Protein AF-A0A7H4MGX0-F1 (afdb_monomer)

InterPro domains:
  IPR008269 Peptidase S16, Lon proteolytic domain [PS51786] (142-228)
  IPR014721 Small ribosomal subunit protein uS5 domain 2-type fold, subgroup [G3DSA:3.30.230.10] (122-228)

Mean predicted aligned error: 6.29 Å

Structure (mmCIF, N/CA/C/O backbone):
data_AF-A0A7H4MGX0-F1
#
_entry.id   AF-A0A7H4MGX0-F1
#
loop_
_atom_site.group_PDB
_atom_site.id
_atom_site.type_symbol
_atom_site.label_atom_id
_atom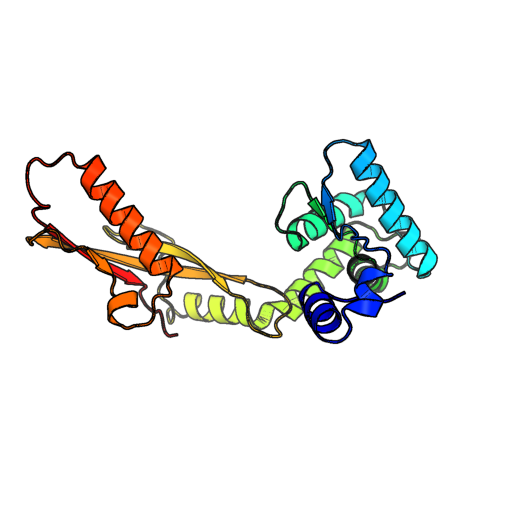_site.label_alt_id
_atom_site.label_comp_id
_atom_site.label_asym_id
_atom_site.label_entity_id
_atom_site.label_seq_id
_atom_site.pdbx_PDB_ins_code
_atom_site.Cartn_x
_atom_site.Cartn_y
_atom_site.Cartn_z
_atom_site.occupancy
_atom_site.B_iso_or_equiv
_atom_site.auth_seq_id
_atom_site.auth_comp_id
_atom_site.auth_asym_id
_atom_site.auth_atom_id
_atom_site.pdbx_PDB_model_num
ATOM 1 N N . MET A 1 1 ? 31.890 13.067 -2.144 1.00 81.19 1 MET A N 1
ATOM 2 C CA . MET A 1 1 ? 30.416 13.087 -2.161 1.00 81.19 1 MET A CA 1
ATOM 3 C C . MET A 1 1 ? 29.966 12.052 -1.153 1.00 81.19 1 MET A C 1
ATOM 5 O O . MET A 1 1 ? 30.344 10.898 -1.308 1.00 81.19 1 MET A O 1
ATOM 9 N N . LEU A 1 2 ? 29.299 12.489 -0.088 1.00 87.94 2 LEU A N 1
ATOM 10 C CA . LEU A 1 2 ? 28.658 11.611 0.889 1.00 87.94 2 LEU A CA 1
ATOM 11 C C . LEU A 1 2 ? 27.177 11.544 0.509 1.00 87.94 2 LEU A C 1
ATOM 13 O O . LEU A 1 2 ? 26.593 12.579 0.200 1.00 87.94 2 LEU A O 1
ATOM 17 N N . VAL A 1 3 ? 26.609 10.344 0.476 1.00 90.31 3 VAL A N 1
ATOM 18 C CA . VAL A 1 3 ? 25.184 10.114 0.216 1.00 90.31 3 VAL A CA 1
ATOM 19 C C . VAL A 1 3 ? 24.698 9.168 1.295 1.00 90.31 3 VAL A C 1
ATOM 21 O O . VAL A 1 3 ? 25.365 8.173 1.577 1.00 90.31 3 VAL A O 1
ATOM 24 N N . GLY A 1 4 ? 23.565 9.485 1.896 1.00 90.31 4 GLY A N 1
ATOM 25 C CA . GLY A 1 4 ? 22.963 8.676 2.939 1.00 90.31 4 GLY A CA 1
ATOM 26 C C . GLY A 1 4 ? 21.557 9.163 3.231 1.00 90.31 4 GLY A C 1
ATOM 27 O O . GLY A 1 4 ? 21.159 10.242 2.788 1.00 90.31 4 GLY A O 1
ATOM 28 N N . GLU A 1 5 ? 20.818 8.350 3.969 1.00 90.94 5 GLU A N 1
ATOM 29 C CA . GLU A 1 5 ? 19.527 8.752 4.506 1.00 90.94 5 GLU A CA 1
ATOM 30 C C . GLU A 1 5 ? 19.704 9.856 5.548 1.00 90.94 5 GLU A C 1
ATOM 32 O O . GLU A 1 5 ? 20.779 10.040 6.129 1.00 90.94 5 GLU A O 1
ATOM 37 N N . ARG A 1 6 ? 18.621 10.592 5.797 1.00 90.06 6 ARG A N 1
ATOM 38 C CA . ARG A 1 6 ? 18.621 11.738 6.706 1.00 90.06 6 ARG A CA 1
ATOM 39 C C . ARG A 1 6 ? 19.138 11.385 8.102 1.00 90.06 6 ARG A C 1
ATOM 41 O O . ARG A 1 6 ? 19.867 12.185 8.677 1.00 90.06 6 ARG A O 1
ATOM 48 N N . GLU A 1 7 ? 18.794 10.211 8.628 1.00 92.50 7 GLU A N 1
ATOM 49 C CA . GLU A 1 7 ? 19.274 9.753 9.939 1.00 92.50 7 GLU A CA 1
ATOM 50 C C . GLU A 1 7 ? 20.787 9.516 9.932 1.00 92.50 7 GLU A C 1
ATOM 52 O O . GLU A 1 7 ? 21.499 10.063 10.768 1.00 92.50 7 GLU A O 1
ATOM 57 N N . SER A 1 8 ? 21.315 8.822 8.920 1.00 93.38 8 SER A N 1
ATOM 58 C CA . SER A 1 8 ? 22.763 8.601 8.792 1.00 93.38 8 SER A CA 1
ATOM 59 C C . SER A 1 8 ? 23.549 9.903 8.606 1.00 93.38 8 SER A C 1
ATOM 61 O O . SER A 1 8 ? 24.681 10.024 9.075 1.00 93.38 8 SER A O 1
ATOM 63 N N . LEU A 1 9 ? 22.972 10.886 7.907 1.00 92.19 9 LEU A N 1
ATOM 64 C CA . LEU A 1 9 ? 23.580 12.208 7.757 1.00 92.19 9 LEU A CA 1
ATOM 65 C C . LEU A 1 9 ? 23.515 13.026 9.053 1.00 92.19 9 LEU A C 1
ATOM 67 O O . LEU A 1 9 ? 24.448 13.782 9.322 1.00 92.19 9 LEU A O 1
ATOM 71 N N . ALA A 1 10 ? 22.463 12.859 9.859 1.00 92.75 10 ALA A N 1
ATOM 72 C CA . ALA A 1 10 ? 22.368 13.470 11.181 1.00 92.75 10 ALA A CA 1
ATOM 73 C C . ALA A 1 10 ? 23.438 12.902 12.127 1.00 92.75 10 ALA A C 1
ATOM 75 O O . ALA A 1 10 ? 24.180 13.679 12.727 1.00 92.75 10 ALA A O 1
ATOM 76 N N . ASP A 1 11 ? 23.604 11.576 12.162 1.00 94.81 11 ASP A N 1
ATOM 77 C CA . ASP A 1 11 ? 24.672 10.922 12.930 1.00 94.81 11 ASP A CA 1
ATOM 78 C C . ASP A 1 11 ? 26.055 11.439 12.500 1.00 94.81 11 ASP A C 1
ATOM 80 O O . ASP A 1 11 ? 26.891 11.803 13.329 1.00 94.81 11 ASP A O 1
ATOM 84 N N . PHE A 1 12 ? 26.293 11.544 11.187 1.00 92.69 12 PHE A N 1
ATOM 85 C CA . PHE A 1 12 ? 27.543 12.092 10.658 1.00 92.69 12 PHE A CA 1
ATOM 86 C C . PHE A 1 12 ? 27.766 13.553 11.073 1.00 92.69 12 PHE A C 1
ATOM 88 O O . PHE A 1 12 ? 28.891 13.936 11.396 1.00 92.69 12 PHE A O 1
ATOM 95 N N . GLN A 1 13 ? 26.710 14.368 11.098 1.00 93.75 13 GLN A N 1
ATOM 96 C CA . GLN A 1 13 ? 26.785 15.759 11.536 1.00 93.75 13 GLN A CA 1
ATOM 97 C C . GLN A 1 13 ? 27.149 15.894 13.015 1.00 93.75 13 GLN A C 1
ATOM 99 O O . GLN A 1 13 ? 27.911 16.799 13.367 1.00 93.75 13 GLN A O 1
ATOM 104 N N . GLU A 1 14 ? 26.641 15.007 13.868 1.00 95.62 14 GLU A N 1
ATOM 105 C CA . GLU A 1 14 ? 27.015 14.967 15.283 1.00 95.62 14 GLU A CA 1
ATOM 106 C C . GLU A 1 14 ? 28.467 14.520 15.480 1.00 95.62 14 GLU A C 1
ATOM 108 O O . GLU A 1 14 ? 29.179 15.082 16.317 1.00 95.62 14 GLU A O 1
ATOM 113 N N . MET A 1 15 ? 28.921 13.540 14.694 1.00 95.94 15 MET A N 1
ATOM 114 C CA . MET A 1 15 ? 30.284 13.010 14.783 1.00 95.94 15 MET A CA 1
ATOM 115 C C . MET A 1 15 ? 31.339 13.985 14.242 1.00 95.94 15 MET A C 1
ATOM 117 O O . MET A 1 15 ? 32.405 14.119 14.839 1.00 95.94 15 MET A O 1
ATOM 121 N N . GLU A 1 16 ? 31.057 14.665 13.129 1.00 95.50 16 GLU A N 1
ATOM 122 C CA . GLU A 1 16 ? 32.027 15.476 12.379 1.00 95.50 16 GLU A CA 1
ATOM 123 C C . GLU A 1 16 ? 31.466 16.873 12.017 1.00 95.50 16 GLU A C 1
ATOM 125 O O . GLU A 1 16 ? 31.289 17.215 10.835 1.00 95.50 16 GLU A O 1
ATOM 130 N N . PRO A 1 17 ? 31.197 17.738 13.016 1.00 94.31 17 PRO A N 1
ATOM 131 C CA . PRO A 1 17 ? 30.522 19.020 12.799 1.00 94.31 17 PRO A CA 1
ATOM 132 C C . PRO A 1 17 ? 31.343 20.004 11.951 1.00 94.31 17 PRO A C 1
ATOM 134 O O . PRO A 1 17 ? 30.781 20.767 11.163 1.00 94.31 17 PRO A O 1
ATOM 137 N N . GLU A 1 18 ? 32.676 19.982 12.064 1.00 95.69 18 GLU A N 1
ATOM 138 C CA . GLU A 1 18 ? 33.568 20.868 11.300 1.00 95.69 18 GLU A CA 1
ATOM 139 C C . GLU A 1 18 ? 33.610 20.5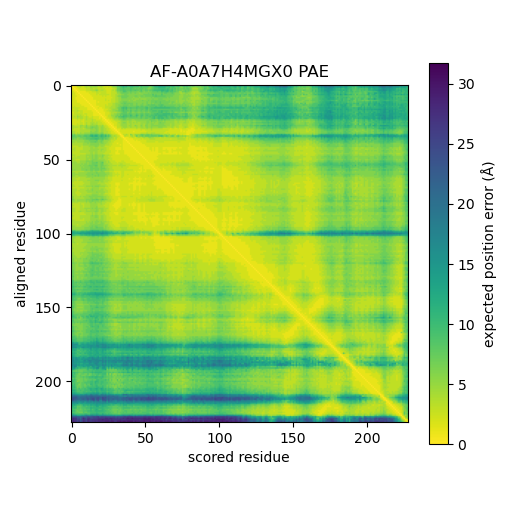22 9.805 1.00 95.69 18 GLU A C 1
ATOM 141 O O . GLU A 1 18 ? 33.737 21.422 8.968 1.00 95.69 18 GLU A O 1
ATOM 146 N N . LEU A 1 19 ? 33.483 19.233 9.462 1.00 91.62 19 LEU A N 1
ATOM 147 C CA . LEU A 1 19 ? 33.394 18.772 8.076 1.00 91.62 19 LEU A CA 1
ATOM 148 C C . LEU A 1 19 ? 32.024 19.100 7.483 1.00 91.62 19 LEU A C 1
ATOM 150 O O . LEU A 1 19 ? 31.951 19.587 6.354 1.00 91.62 19 LEU A O 1
ATOM 154 N N . CYS A 1 20 ? 30.950 18.908 8.252 1.00 91.31 20 CYS A N 1
ATOM 155 C CA . CYS A 1 20 ? 29.601 19.270 7.818 1.00 91.31 20 CYS A CA 1
ATOM 156 C C . CYS A 1 20 ? 29.456 20.770 7.554 1.00 91.31 20 CYS A C 1
ATOM 158 O O . CYS A 1 20 ? 28.855 21.154 6.554 1.00 91.31 20 CYS A O 1
ATOM 160 N N . ALA A 1 21 ? 30.071 21.622 8.379 1.00 91.69 21 ALA A N 1
ATOM 161 C CA . ALA A 1 21 ? 30.064 23.072 8.175 1.00 91.69 21 ALA A CA 1
ATOM 162 C C . ALA A 1 21 ? 30.739 23.516 6.860 1.00 91.69 21 ALA A C 1
ATOM 164 O O . ALA A 1 21 ? 30.488 24.622 6.381 1.00 91.69 21 ALA A O 1
ATOM 165 N N . GLN A 1 22 ? 31.597 22.670 6.280 1.00 93.06 22 GLN A N 1
ATOM 166 C CA . GLN A 1 22 ? 32.278 22.918 5.005 1.00 93.06 22 GLN A CA 1
ATOM 167 C C . GLN A 1 22 ? 31.608 22.206 3.820 1.00 93.06 22 GLN A C 1
ATOM 169 O O . GLN A 1 22 ? 32.001 22.425 2.671 1.00 93.06 22 GLN A O 1
ATOM 174 N N . ALA A 1 23 ? 30.622 21.344 4.075 1.00 91.50 23 ALA A N 1
ATOM 175 C CA . ALA A 1 23 ? 29.931 20.593 3.041 1.00 91.50 23 ALA A CA 1
ATOM 176 C C . ALA A 1 23 ? 28.877 21.456 2.330 1.00 91.50 23 ALA A C 1
ATOM 178 O O . ALA A 1 23 ? 28.237 22.322 2.922 1.00 91.50 23 ALA A O 1
ATOM 179 N N . ILE A 1 24 ? 28.663 21.181 1.041 1.00 92.75 24 ILE A N 1
ATOM 180 C CA . ILE A 1 24 ? 27.498 21.685 0.310 1.00 92.75 24 ILE A CA 1
ATOM 181 C C . ILE A 1 24 ? 26.395 20.644 0.472 1.00 92.75 24 ILE A C 1
ATOM 183 O O . ILE A 1 24 ? 26.528 19.524 -0.023 1.00 92.75 24 ILE A O 1
ATOM 187 N N . TYR A 1 25 ? 25.331 21.019 1.175 1.00 90.69 25 TYR A N 1
ATOM 188 C CA . TYR A 1 25 ? 24.153 20.181 1.352 1.00 90.69 25 TYR A CA 1
ATOM 189 C C . TYR A 1 25 ? 23.219 20.308 0.148 1.00 90.69 25 TYR A C 1
ATOM 191 O O . TYR A 1 25 ? 22.926 21.416 -0.303 1.00 90.69 25 TYR A O 1
ATOM 199 N N . SER A 1 26 ? 22.749 19.171 -0.355 1.00 92.12 26 SER A N 1
ATOM 200 C CA . SER A 1 26 ? 21.684 19.100 -1.351 1.00 92.12 26 SER A CA 1
ATOM 201 C C . SER A 1 26 ? 20.842 17.868 -1.079 1.00 92.12 26 SER A C 1
ATOM 203 O O . SER A 1 26 ? 21.373 16.815 -0.728 1.00 92.12 26 SER A O 1
ATOM 205 N N . GLU A 1 27 ? 19.547 18.006 -1.315 1.00 91.56 27 GLU A N 1
ATOM 206 C CA . GLU A 1 27 ? 18.598 16.902 -1.382 1.00 91.56 27 GLU A CA 1
ATOM 207 C C . GLU A 1 27 ? 18.266 16.627 -2.848 1.00 91.56 27 GLU A C 1
ATOM 209 O O . GLU A 1 27 ? 18.566 17.438 -3.732 1.00 91.56 27 GLU A O 1
ATOM 214 N N . TYR A 1 28 ? 17.684 15.464 -3.105 1.00 89.81 28 TYR A N 1
ATOM 215 C CA . TYR A 1 28 ? 17.095 15.130 -4.390 1.00 89.81 28 TYR A CA 1
ATOM 216 C C . TYR A 1 28 ? 15.724 14.512 -4.143 1.00 89.81 28 TYR A C 1
ATOM 218 O O . TYR A 1 28 ? 15.506 13.867 -3.118 1.00 89.81 28 TYR A O 1
ATOM 226 N N . GLU A 1 29 ? 14.813 14.727 -5.081 1.00 90.62 29 GLU A N 1
ATOM 227 C CA . GLU A 1 29 ? 13.498 14.101 -5.057 1.00 90.62 29 GLU A CA 1
ATOM 228 C C . GLU A 1 29 ? 13.618 12.660 -5.569 1.00 90.62 29 GLU A C 1
ATOM 230 O O . GLU A 1 29 ? 14.298 12.385 -6.562 1.00 90.62 29 GLU A O 1
ATOM 235 N N . ASP A 1 30 ? 12.970 11.727 -4.880 1.00 92.94 30 ASP A N 1
ATOM 236 C CA . ASP A 1 30 ? 12.873 10.316 -5.266 1.00 92.94 30 ASP A CA 1
ATOM 237 C C . ASP A 1 30 ? 11.567 9.996 -6.013 1.00 92.94 30 ASP A C 1
ATOM 239 O O . ASP A 1 30 ? 11.375 8.881 -6.515 1.00 92.94 30 ASP A O 1
ATOM 243 N N . THR A 1 31 ? 10.699 10.996 -6.141 1.00 96.69 31 THR A N 1
ATOM 244 C CA . THR A 1 31 ? 9.386 10.952 -6.774 1.00 96.69 31 THR A CA 1
ATOM 245 C C . THR A 1 31 ? 9.154 12.202 -7.621 1.00 96.69 31 THR A C 1
ATOM 247 O O . THR A 1 31 ? 9.831 13.214 -7.466 1.00 96.69 31 THR A O 1
ATOM 250 N N . LEU A 1 32 ? 8.217 12.118 -8.560 1.00 96.44 32 LEU A N 1
ATOM 251 C CA . LEU A 1 32 ? 7.808 13.208 -9.436 1.00 96.44 32 LEU A CA 1
ATOM 252 C C . LEU A 1 32 ? 6.289 13.332 -9.393 1.00 96.44 32 LEU A C 1
ATOM 254 O O . LEU A 1 32 ? 5.591 12.401 -9.798 1.00 96.44 32 LEU A O 1
ATOM 258 N N . GLN A 1 33 ? 5.785 14.492 -8.981 1.00 96.62 33 GLN A N 1
ATOM 259 C CA . GLN A 1 33 ? 4.372 14.822 -9.137 1.00 96.62 33 GLN A CA 1
ATOM 260 C C . GLN A 1 33 ? 4.103 15.271 -10.581 1.00 96.62 33 GLN A C 1
ATOM 262 O O . GLN A 1 33 ? 4.757 16.193 -11.080 1.00 96.62 33 GLN A O 1
ATOM 267 N N . PHE A 1 34 ? 3.164 14.627 -11.274 1.00 92.62 34 PHE A N 1
ATOM 268 C CA . PHE A 1 34 ? 2.802 14.984 -12.646 1.00 92.62 34 PHE A CA 1
ATOM 269 C C . PHE A 1 34 ? 1.503 15.799 -12.662 1.00 92.62 34 PHE A C 1
ATOM 271 O O . PHE A 1 34 ? 0.427 15.302 -12.354 1.00 92.62 34 PHE A O 1
ATOM 278 N N . ALA A 1 35 ? 1.604 17.074 -13.036 1.00 89.06 35 ALA A N 1
ATOM 279 C CA . ALA A 1 35 ? 0.461 17.993 -13.100 1.00 89.06 35 ALA A CA 1
ATOM 280 C C . ALA A 1 35 ? -0.090 18.161 -14.527 1.00 89.06 35 ALA A C 1
ATOM 282 O O . ALA A 1 35 ? -1.193 18.672 -14.728 1.00 89.06 35 ALA A O 1
ATOM 283 N N . ASP A 1 36 ? 0.692 17.770 -15.536 1.00 93.75 36 ASP A N 1
ATOM 284 C CA . ASP A 1 36 ? 0.384 17.993 -16.943 1.00 93.75 36 ASP A CA 1
ATOM 285 C C . ASP A 1 36 ? 1.054 16.957 -17.863 1.00 93.75 36 ASP A C 1
ATOM 287 O O . ASP A 1 36 ? 1.802 16.069 -17.450 1.00 93.75 36 ASP A O 1
ATOM 291 N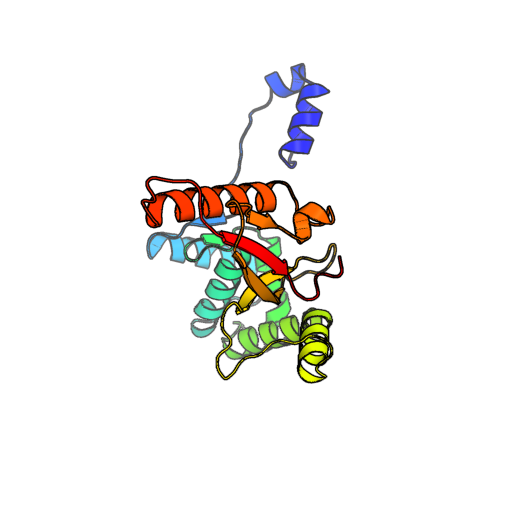 N . ALA A 1 37 ? 0.781 17.073 -19.163 1.00 93.94 37 ALA A N 1
ATOM 292 C CA . ALA A 1 37 ? 1.351 16.182 -20.165 1.00 93.94 37 ALA A CA 1
ATOM 293 C C . ALA A 1 37 ? 2.872 16.358 -20.350 1.00 93.94 37 ALA A C 1
ATOM 295 O O . ALA A 1 37 ? 3.524 15.439 -20.850 1.00 93.94 37 ALA A O 1
ATOM 296 N N . GLU A 1 38 ? 3.452 17.510 -19.990 1.00 96.50 38 GLU A N 1
ATOM 297 C CA . GLU A 1 38 ? 4.893 17.748 -20.140 1.00 96.50 38 GLU A CA 1
ATOM 298 C C . GLU A 1 38 ? 5.687 17.016 -19.056 1.00 96.50 38 GLU A C 1
ATOM 300 O O . GLU A 1 38 ? 6.650 16.313 -19.370 1.00 96.50 38 GLU A O 1
ATOM 305 N N . THR A 1 39 ? 5.239 17.114 -17.806 1.00 95.62 39 THR A N 1
ATOM 306 C CA . THR A 1 39 ? 5.812 16.402 -16.654 1.00 95.62 39 THR A CA 1
ATOM 307 C C . THR A 1 39 ? 5.690 14.888 -16.812 1.00 95.62 39 THR A C 1
ATOM 309 O O . THR A 1 39 ? 6.687 14.174 -16.667 1.00 95.62 39 THR A O 1
ATOM 312 N N . LEU A 1 40 ? 4.526 14.388 -17.240 1.00 95.94 40 LEU A N 1
ATOM 313 C CA . LEU A 1 40 ? 4.354 12.963 -17.536 1.00 95.94 40 LEU A CA 1
ATOM 314 C C . LEU A 1 40 ? 5.281 12.497 -18.671 1.00 95.94 40 LEU A C 1
ATOM 316 O O . LEU A 1 40 ? 5.920 11.449 -18.578 1.00 95.94 40 LEU A O 1
ATOM 320 N N . LYS A 1 41 ? 5.420 13.298 -19.735 1.00 96.69 41 LYS A N 1
ATOM 321 C CA . LYS A 1 41 ? 6.346 12.994 -20.834 1.00 96.69 41 LYS A CA 1
ATOM 322 C C . LYS A 1 41 ? 7.800 12.955 -20.363 1.00 96.69 41 LYS A C 1
ATOM 324 O O . LYS A 1 41 ? 8.546 12.093 -20.829 1.00 96.69 41 LYS A O 1
ATOM 329 N N . ALA A 1 42 ? 8.204 13.855 -19.466 1.00 96.75 42 ALA A N 1
ATOM 330 C CA . ALA A 1 42 ? 9.542 13.847 -18.881 1.00 96.75 42 ALA A CA 1
ATOM 331 C C . ALA A 1 42 ? 9.798 12.548 -18.100 1.00 96.75 42 ALA A C 1
ATOM 333 O O . ALA A 1 42 ? 10.862 11.943 -18.247 1.00 96.75 42 ALA A O 1
ATOM 334 N N . TRP A 1 43 ? 8.800 12.054 -17.362 1.00 97.88 43 TRP A N 1
ATOM 335 C CA . TRP A 1 43 ? 8.894 10.760 -16.690 1.00 97.88 43 TRP A CA 1
ATOM 336 C C . TRP A 1 43 ? 9.009 9.584 -17.670 1.00 97.88 43 TRP A C 1
ATOM 338 O O . TRP A 1 43 ? 9.890 8.737 -17.523 1.00 97.88 43 TRP A O 1
ATOM 348 N N . CYS A 1 44 ? 8.207 9.558 -18.740 1.00 97.81 44 CYS A N 1
ATOM 349 C CA . CYS A 1 44 ? 8.332 8.520 -19.770 1.00 97.81 44 CYS A CA 1
ATOM 350 C C . CYS A 1 44 ? 9.717 8.537 -20.443 1.00 97.81 44 CYS A C 1
ATOM 352 O O . CYS A 1 44 ? 10.286 7.485 -20.741 1.00 97.81 44 CYS A O 1
ATOM 354 N N . GLN A 1 45 ? 10.288 9.726 -20.665 1.00 97.81 45 GLN A N 1
ATOM 355 C CA . GLN A 1 45 ? 11.656 9.871 -21.172 1.00 97.81 45 GLN A CA 1
ATOM 356 C C . GLN A 1 45 ? 12.691 9.338 -20.179 1.00 97.81 45 GLN A C 1
ATOM 358 O O . GLN A 1 45 ? 13.639 8.673 -20.596 1.00 97.81 45 GLN A O 1
ATOM 363 N N . TRP A 1 46 ? 12.501 9.584 -18.883 1.00 97.62 46 TRP A N 1
ATOM 364 C CA . TRP A 1 46 ? 13.357 9.048 -17.828 1.00 97.62 46 TRP A CA 1
ATOM 365 C C . TRP A 1 46 ? 13.341 7.514 -17.793 1.00 97.62 46 TRP A C 1
ATOM 367 O O . TRP A 1 46 ? 14.401 6.883 -17.763 1.00 97.62 46 TRP A O 1
ATOM 377 N N . VAL A 1 47 ? 12.160 6.898 -17.896 1.00 98.31 47 VAL A N 1
ATOM 378 C CA . VAL A 1 47 ? 12.013 5.437 -18.004 1.00 98.31 47 VAL A CA 1
ATOM 379 C C . VAL A 1 47 ? 12.755 4.897 -19.231 1.00 98.31 47 VAL A C 1
ATOM 381 O O . VAL A 1 47 ? 13.531 3.947 -19.113 1.00 98.31 47 VAL A O 1
ATOM 384 N N . TRP A 1 48 ? 12.595 5.534 -20.396 1.00 97.81 48 TRP A N 1
ATOM 385 C CA . TRP A 1 48 ? 13.300 5.144 -21.623 1.00 97.81 48 TRP A CA 1
ATOM 386 C C . TRP A 1 48 ? 14.823 5.258 -21.510 1.00 97.81 48 TRP A C 1
ATOM 388 O O . TRP A 1 48 ? 15.543 4.375 -21.977 1.00 97.81 48 TRP A O 1
ATOM 398 N N . GLN A 1 49 ? 15.330 6.318 -20.877 1.00 97.88 49 GLN A N 1
ATOM 399 C CA . GLN A 1 49 ? 16.767 6.478 -20.644 1.00 97.88 49 GLN A CA 1
ATOM 400 C C . GLN A 1 49 ? 17.316 5.351 -19.763 1.00 97.88 49 GLN A C 1
ATOM 402 O O . GLN A 1 49 ? 18.367 4.789 -20.077 1.00 97.88 49 GLN A O 1
ATOM 407 N N . ASN A 1 50 ? 16.589 4.974 -18.708 1.00 97.88 50 ASN A N 1
ATOM 408 C CA . ASN A 1 50 ? 16.957 3.846 -17.852 1.00 97.88 50 ASN A CA 1
ATOM 409 C C . ASN A 1 50 ? 16.936 2.514 -18.620 1.00 97.88 50 ASN A C 1
ATOM 411 O O . ASN A 1 50 ? 17.880 1.732 -18.501 1.00 97.88 50 ASN A O 1
ATOM 415 N N . ALA A 1 51 ? 15.918 2.277 -19.455 1.00 97.25 51 ALA A N 1
ATOM 416 C CA . ALA A 1 51 ? 15.840 1.088 -20.308 1.00 97.25 51 ALA A CA 1
ATOM 417 C C . ALA A 1 51 ? 17.082 0.962 -21.211 1.00 97.25 51 ALA A C 1
ATOM 419 O O . ALA A 1 51 ? 17.761 -0.066 -21.209 1.00 97.25 51 ALA A O 1
ATOM 420 N N . GLN A 1 52 ? 17.444 2.046 -21.905 1.00 96.25 52 GLN A N 1
ATOM 421 C CA . GLN A 1 52 ? 18.599 2.085 -22.807 1.00 96.25 52 GLN A CA 1
ATOM 422 C C . GLN A 1 52 ? 19.926 1.866 -22.073 1.00 96.25 52 GLN A C 1
ATOM 424 O O . GLN A 1 52 ? 20.747 1.065 -22.520 1.00 96.25 52 GLN A O 1
ATOM 429 N N . GLN A 1 53 ? 20.135 2.534 -20.934 1.00 97.00 53 GLN A N 1
ATOM 430 C CA . GLN A 1 53 ? 21.356 2.370 -20.132 1.00 97.00 53 GLN A CA 1
ATOM 431 C C . GLN A 1 53 ? 21.538 0.930 -19.637 1.00 97.00 53 GLN A C 1
ATOM 433 O O . GLN A 1 53 ? 22.666 0.452 -19.522 1.00 97.00 53 GLN A O 1
ATOM 438 N N . LEU A 1 54 ? 20.434 0.229 -19.376 1.00 94.88 54 LEU A N 1
ATOM 439 C CA . LEU A 1 54 ? 20.430 -1.155 -18.905 1.00 94.88 54 LEU A CA 1
ATOM 440 C C . LEU A 1 54 ? 20.361 -2.187 -20.037 1.00 94.88 54 LEU A C 1
ATOM 442 O O . LEU A 1 54 ? 20.392 -3.383 -19.751 1.00 94.88 54 LEU A O 1
ATOM 446 N 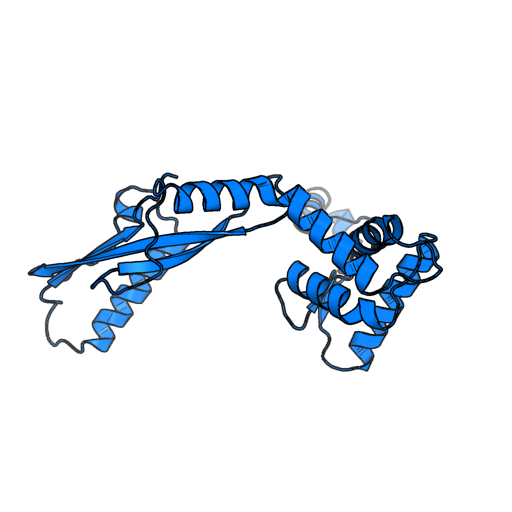N . THR A 1 55 ? 20.303 -1.750 -21.301 1.00 95.56 55 THR A N 1
ATOM 447 C CA . THR A 1 55 ? 20.101 -2.628 -22.470 1.00 95.56 55 THR A CA 1
ATOM 448 C C . THR A 1 55 ? 18.839 -3.494 -22.324 1.00 95.56 55 THR A C 1
ATOM 450 O O . THR A 1 55 ? 18.845 -4.689 -22.614 1.00 95.56 55 THR A O 1
ATOM 453 N N . LEU A 1 56 ? 17.758 -2.893 -21.820 1.00 96.31 56 LEU A N 1
ATOM 454 C CA . LEU A 1 56 ? 16.437 -3.507 -21.693 1.00 96.31 56 LEU A CA 1
ATOM 455 C C . LEU A 1 56 ? 15.481 -2.928 -22.750 1.00 96.31 56 LEU A C 1
ATOM 457 O O . LEU A 1 56 ? 15.622 -1.751 -23.100 1.00 96.31 56 LEU A O 1
ATOM 461 N N . PRO A 1 57 ? 14.501 -3.713 -23.235 1.00 97.19 57 PRO A N 1
ATOM 462 C CA . PRO A 1 57 ? 13.424 -3.180 -24.063 1.00 97.19 57 PRO A CA 1
ATOM 463 C C . PRO A 1 57 ? 12.626 -2.129 -23.278 1.00 97.19 57 PRO A C 1
ATOM 465 O O . PRO A 1 57 ? 12.431 -2.252 -22.064 1.00 97.19 57 PRO A O 1
ATOM 468 N N . GLY A 1 58 ? 12.199 -1.067 -23.961 1.00 96.69 58 GLY A N 1
ATOM 469 C CA . GLY A 1 58 ? 11.341 -0.036 -23.372 1.00 96.69 58 GLY A CA 1
ATOM 470 C C . GLY A 1 58 ? 9.854 -0.381 -23.504 1.00 96.69 58 GLY A C 1
ATOM 471 O O . GLY A 1 58 ? 9.513 -1.306 -24.236 1.00 96.69 58 GLY A O 1
ATOM 472 N N . PRO A 1 59 ? 8.947 0.332 -22.815 1.00 97.94 59 PRO A N 1
ATOM 473 C CA . PRO A 1 59 ? 7.513 0.068 -22.912 1.00 97.94 59 PRO A CA 1
ATOM 474 C C . PRO A 1 59 ? 6.927 0.515 -24.261 1.00 97.94 59 PRO A C 1
ATOM 476 O O . PRO A 1 59 ? 7.125 1.661 -24.681 1.00 97.94 59 PRO A O 1
ATOM 479 N N . ALA A 1 60 ? 6.140 -0.359 -24.886 1.00 97.94 60 ALA A N 1
ATOM 480 C CA . ALA A 1 60 ? 5.288 -0.032 -26.023 1.00 97.94 60 ALA A CA 1
ATOM 481 C C . ALA A 1 60 ? 4.127 0.889 -25.597 1.00 97.94 60 ALA A C 1
ATOM 483 O O . ALA A 1 60 ? 3.859 1.098 -24.409 1.00 97.94 60 ALA A O 1
ATOM 484 N N . ALA A 1 61 ? 3.410 1.452 -26.574 1.00 97.19 61 ALA A N 1
ATOM 485 C CA . ALA A 1 61 ? 2.345 2.431 -26.336 1.00 97.19 61 ALA A CA 1
ATOM 486 C C . ALA A 1 61 ? 1.245 1.938 -25.370 1.00 97.19 61 ALA A C 1
ATOM 488 O O . ALA A 1 61 ? 0.730 2.720 -24.572 1.00 97.19 61 ALA A O 1
ATOM 489 N N . ASP A 1 62 ? 0.902 0.653 -25.431 1.00 98.12 62 ASP A N 1
ATOM 490 C CA . ASP A 1 62 ? -0.135 0.004 -24.625 1.00 98.12 62 ASP A CA 1
ATOM 491 C C . ASP A 1 62 ? 0.344 -0.438 -23.228 1.00 98.12 62 ASP A C 1
ATOM 493 O O . ASP A 1 62 ? -0.484 -0.705 -22.360 1.00 98.12 62 ASP A O 1
ATOM 497 N N . ALA A 1 63 ? 1.656 -0.461 -22.971 1.00 98.31 63 ALA A N 1
ATOM 498 C CA . ALA A 1 63 ? 2.225 -0.805 -21.665 1.00 98.31 63 ALA A CA 1
ATOM 499 C C . ALA A 1 63 ? 2.299 0.385 -20.692 1.00 98.31 63 ALA A C 1
ATOM 501 O O . ALA A 1 63 ? 2.370 0.184 -19.478 1.00 98.31 63 ALA A O 1
ATOM 502 N N . TRP A 1 64 ? 2.273 1.625 -21.198 1.00 98.06 64 TRP A N 1
ATOM 503 C CA . TRP A 1 64 ? 2.396 2.828 -20.365 1.00 98.06 64 TRP A CA 1
ATOM 504 C C . TRP A 1 64 ? 1.329 2.953 -19.277 1.00 98.06 64 TRP A C 1
ATOM 506 O O . TRP A 1 64 ? 1.726 3.210 -18.143 1.00 98.06 64 TRP A O 1
ATOM 516 N N . PRO A 1 65 ? 0.022 2.747 -19.545 1.00 97.69 65 PRO A N 1
ATOM 517 C CA . PRO A 1 65 ? -0.992 2.828 -18.495 1.00 97.69 65 PRO A CA 1
ATOM 518 C C . PRO A 1 65 ? -0.711 1.866 -17.335 1.00 97.69 65 PRO A C 1
ATOM 520 O O . PRO A 1 65 ? -0.759 2.270 -16.182 1.00 97.69 65 PRO A O 1
ATOM 523 N N . LEU A 1 66 ? -0.306 0.627 -17.638 1.00 98.38 66 LEU A N 1
ATOM 524 C CA . LEU A 1 66 ? 0.016 -0.384 -16.625 1.00 98.38 66 LEU A CA 1
ATOM 525 C C . LEU A 1 66 ? 1.236 0.009 -15.781 1.00 98.38 66 LEU A C 1
ATOM 527 O O . LEU A 1 66 ? 1.251 -0.200 -14.570 1.00 98.38 66 LEU A O 1
ATOM 531 N N . LEU A 1 67 ? 2.266 0.578 -16.413 1.00 98.31 67 LEU A N 1
ATOM 532 C CA . LEU A 1 67 ? 3.468 1.021 -15.708 1.00 98.31 67 LEU A CA 1
ATOM 533 C C . LEU A 1 67 ? 3.211 2.272 -14.852 1.00 98.31 67 LEU A C 1
ATOM 535 O O . LEU A 1 67 ? 3.783 2.391 -13.769 1.00 98.31 67 LEU A O 1
ATOM 539 N N . ILE A 1 68 ? 2.360 3.185 -15.326 1.00 97.81 68 ILE A N 1
ATOM 540 C CA . ILE A 1 68 ? 1.923 4.372 -14.581 1.00 97.81 68 ILE A CA 1
ATOM 541 C C . ILE A 1 68 ? 1.089 3.947 -13.368 1.00 97.81 68 ILE A C 1
ATOM 543 O O . ILE A 1 68 ? 1.377 4.402 -12.265 1.00 97.81 68 ILE A O 1
ATOM 547 N N . ASP A 1 69 ? 0.133 3.030 -13.539 1.00 97.50 69 ASP A N 1
ATOM 548 C CA . ASP A 1 69 ? -0.692 2.502 -12.443 1.00 97.50 69 ASP A CA 1
ATOM 549 C C . ASP A 1 69 ? 0.150 1.786 -11.375 1.00 97.50 69 ASP A C 1
ATOM 551 O O . ASP A 1 69 ? -0.078 1.945 -10.177 1.00 97.50 69 ASP A O 1
ATOM 555 N N . GLU A 1 70 ? 1.159 1.011 -11.782 1.00 97.38 70 GLU A N 1
ATOM 556 C CA . GLU A 1 70 ? 2.093 0.392 -10.832 1.00 97.38 70 GLU A CA 1
ATOM 557 C C . GLU A 1 70 ? 2.980 1.447 -10.143 1.00 97.38 70 GLU A C 1
ATOM 559 O O . GLU A 1 70 ? 3.328 1.296 -8.971 1.00 97.38 70 GLU A O 1
ATOM 564 N N . GLY A 1 71 ? 3.324 2.535 -10.842 1.00 97.38 71 GLY A N 1
ATOM 565 C CA . GLY A 1 71 ? 4.069 3.669 -10.293 1.00 97.38 71 GLY A CA 1
ATOM 566 C C . GLY A 1 71 ? 3.294 4.426 -9.216 1.00 97.38 71 GLY A C 1
ATOM 567 O O . GLY A 1 71 ? 3.825 4.629 -8.126 1.00 97.38 71 GLY A O 1
ATOM 568 N N . THR A 1 72 ? 2.037 4.780 -9.486 1.00 97.12 72 THR A N 1
ATOM 569 C CA . THR A 1 72 ? 1.156 5.457 -8.516 1.00 97.12 72 THR A CA 1
ATOM 570 C C . THR A 1 72 ? 0.801 4.548 -7.340 1.00 97.12 72 THR A C 1
ATOM 572 O O . THR A 1 72 ? 0.715 4.992 -6.196 1.00 97.12 72 THR A O 1
ATOM 575 N N . ARG A 1 73 ? 0.672 3.236 -7.579 1.00 94.62 73 ARG A N 1
ATOM 576 C CA . ARG A 1 73 ? 0.521 2.246 -6.505 1.00 94.62 73 ARG A CA 1
ATOM 577 C C . ARG A 1 73 ? 1.752 2.178 -5.604 1.00 94.62 73 ARG A C 1
ATOM 579 O O . ARG A 1 73 ? 1.596 2.033 -4.397 1.00 94.62 73 ARG A O 1
ATOM 586 N N . TYR A 1 74 ? 2.952 2.261 -6.176 1.00 95.06 74 TYR A N 1
ATOM 587 C CA . TYR A 1 74 ? 4.201 2.230 -5.415 1.00 95.06 74 TYR A CA 1
ATOM 588 C C . TYR A 1 74 ? 4.394 3.480 -4.549 1.00 95.06 74 TYR A C 1
ATOM 590 O O . TYR A 1 74 ? 4.873 3.370 -3.424 1.00 95.06 74 TYR A O 1
ATOM 598 N N . THR A 1 75 ? 4.025 4.658 -5.055 1.00 95.94 75 THR A N 1
ATOM 599 C CA . THR A 1 75 ? 4.125 5.927 -4.311 1.00 95.94 75 THR A CA 1
ATOM 600 C C . THR A 1 75 ? 2.976 6.124 -3.323 1.00 95.94 75 THR A C 1
ATOM 602 O O . THR A 1 75 ? 3.115 6.895 -2.377 1.00 95.94 75 THR A O 1
ATOM 605 N N . GLY A 1 76 ? 1.851 5.432 -3.525 1.00 94.38 76 GLY A N 1
ATOM 606 C CA . GLY A 1 76 ? 0.639 5.599 -2.725 1.00 94.38 76 GLY A CA 1
ATOM 607 C C . GLY A 1 76 ? -0.154 6.863 -3.072 1.00 94.38 76 GLY A C 1
ATOM 608 O O . GLY A 1 76 ? -1.078 7.214 -2.339 1.00 94.38 76 GLY A O 1
ATOM 609 N N . ASP A 1 77 ? 0.181 7.536 -4.177 1.00 96.19 77 ASP A N 1
ATOM 610 C CA . ASP A 1 77 ? -0.420 8.801 -4.601 1.00 96.19 77 ASP A CA 1
ATOM 611 C C . ASP A 1 77 ? -0.725 8.773 -6.111 1.00 96.19 77 ASP A C 1
ATOM 613 O O . ASP A 1 77 ? 0.109 8.405 -6.941 1.00 96.19 77 ASP A O 1
ATOM 617 N N . GLN A 1 78 ? -1.960 9.144 -6.463 1.00 95.31 78 GLN A N 1
ATOM 618 C CA . GLN A 1 78 ? -2.498 9.038 -7.826 1.00 95.31 78 GLN A CA 1
ATOM 619 C C . GLN A 1 78 ? -1.834 9.990 -8.827 1.00 95.31 78 GLN A C 1
ATOM 621 O O . GLN A 1 78 ? -1.952 9.773 -10.031 1.00 95.31 78 GLN A O 1
ATOM 626 N N . GLU A 1 79 ? -1.143 11.021 -8.349 1.00 96.00 79 GLU A N 1
ATOM 627 C CA . GLU A 1 79 ? -0.498 12.059 -9.155 1.00 96.00 79 GLU A CA 1
ATOM 628 C C . GLU A 1 79 ? 1.032 12.019 -9.021 1.00 96.00 79 GLU A C 1
ATOM 630 O O . GLU A 1 79 ? 1.717 12.938 -9.471 1.00 96.00 79 GLU A O 1
ATOM 635 N N . THR A 1 80 ? 1.592 10.956 -8.430 1.00 97.69 80 THR A N 1
ATOM 636 C CA . THR A 1 80 ? 3.024 10.866 -8.117 1.00 97.69 80 THR A CA 1
ATOM 637 C C . THR A 1 80 ? 3.652 9.587 -8.663 1.00 97.69 80 THR A C 1
ATOM 639 O O . THR A 1 80 ? 3.148 8.487 -8.444 1.00 97.69 80 THR A O 1
ATOM 642 N N . LEU A 1 81 ? 4.796 9.711 -9.342 1.00 98.12 81 LEU A N 1
ATOM 643 C CA . LEU A 1 81 ? 5.526 8.599 -9.957 1.00 98.12 81 LEU A CA 1
ATOM 644 C C . LEU A 1 81 ? 6.947 8.458 -9.391 1.00 98.12 81 LEU A C 1
ATOM 646 O O . LEU A 1 81 ? 7.585 9.461 -9.074 1.00 98.12 81 LEU A O 1
ATOM 650 N N . PRO A 1 82 ? 7.495 7.236 -9.289 1.00 97.81 82 PRO A N 1
ATOM 651 C CA . PRO A 1 82 ? 8.832 7.021 -8.743 1.00 97.81 82 PRO A CA 1
ATOM 652 C C . PRO A 1 82 ? 9.931 7.457 -9.720 1.00 97.81 82 PRO A C 1
ATOM 654 O O . PRO A 1 82 ? 9.878 7.152 -10.913 1.00 97.81 82 PRO A O 1
ATOM 657 N N . LEU A 1 83 ? 10.981 8.102 -9.208 1.00 97.25 83 LEU A N 1
ATOM 658 C CA . LEU A 1 83 ? 12.192 8.432 -9.971 1.00 97.25 83 LEU A CA 1
ATOM 659 C C . LEU A 1 83 ? 13.302 7.388 -9.811 1.00 97.25 83 LEU A C 1
ATOM 661 O O . LEU A 1 83 ? 14.251 7.388 -10.596 1.00 97.25 83 LEU A O 1
ATOM 665 N N . SER A 1 84 ? 13.185 6.482 -8.836 1.00 96.12 84 SER A N 1
ATOM 666 C CA . SER A 1 84 ? 14.204 5.475 -8.519 1.00 96.12 84 SER A CA 1
ATOM 667 C C . SER A 1 84 ? 14.576 4.595 -9.729 1.00 96.12 84 SER A C 1
ATOM 669 O O . SER A 1 84 ? 13.759 3.780 -10.174 1.00 96.12 84 SER A O 1
ATOM 671 N N . PRO A 1 85 ? 15.833 4.660 -10.220 1.00 95.81 85 PRO A N 1
ATOM 672 C CA . PRO A 1 85 ? 16.328 3.777 -11.278 1.00 95.81 85 PRO A CA 1
ATOM 673 C C . PRO A 1 85 ? 16.201 2.296 -10.934 1.00 95.81 85 PRO A C 1
ATOM 675 O O . PRO A 1 85 ? 15.952 1.477 -11.812 1.00 95.81 85 PRO A O 1
ATOM 678 N N . LEU A 1 86 ? 16.363 1.940 -9.654 1.00 96.00 86 LEU A N 1
ATOM 679 C CA . LEU A 1 86 ? 16.273 0.554 -9.193 1.00 96.00 86 LEU A CA 1
ATOM 680 C C . LEU A 1 86 ? 14.850 0.015 -9.330 1.00 96.00 86 LEU A C 1
ATOM 682 O O . LEU A 1 86 ? 14.665 -1.122 -9.769 1.00 96.00 86 LEU A O 1
ATOM 686 N N . TRP A 1 87 ? 13.856 0.840 -9.000 1.00 97.12 87 TRP A N 1
ATOM 687 C CA . TRP A 1 87 ? 12.454 0.487 -9.177 1.00 97.12 87 TRP A CA 1
ATOM 688 C C . TRP A 1 87 ? 12.122 0.315 -10.663 1.00 97.12 87 TRP A C 1
ATOM 690 O O . TRP A 1 87 ? 11.642 -0.745 -11.064 1.00 97.12 87 TRP A O 1
ATOM 700 N N . ILE A 1 88 ? 12.489 1.293 -11.502 1.00 98.00 88 ILE A N 1
ATOM 701 C CA . ILE A 1 88 ? 12.255 1.242 -12.956 1.00 98.00 88 ILE A CA 1
ATOM 702 C C . ILE A 1 88 ? 12.925 0.001 -13.561 1.00 98.00 88 ILE A C 1
ATOM 704 O O . ILE A 1 88 ? 12.295 -0.771 -14.285 1.00 98.00 88 ILE A O 1
ATOM 708 N N . ALA A 1 89 ? 14.193 -0.238 -13.219 1.00 97.75 89 ALA A N 1
ATOM 709 C CA . ALA A 1 89 ? 14.957 -1.389 -13.686 1.00 97.75 89 ALA A CA 1
ATOM 710 C C . ALA A 1 89 ? 14.296 -2.719 -13.314 1.00 97.75 89 ALA A C 1
ATOM 712 O O . ALA A 1 89 ? 14.309 -3.648 -14.122 1.00 97.75 89 ALA A O 1
ATOM 713 N N . ARG A 1 90 ? 13.730 -2.824 -12.106 1.00 97.00 90 ARG A N 1
ATOM 714 C CA . ARG A 1 90 ? 13.011 -4.020 -11.658 1.00 97.00 90 ARG A CA 1
ATOM 715 C C . ARG A 1 90 ? 11.785 -4.277 -12.535 1.00 97.00 90 ARG A C 1
ATOM 717 O O . ARG A 1 90 ? 11.642 -5.396 -13.023 1.00 97.00 90 ARG A O 1
ATOM 724 N N . GLN A 1 91 ? 10.958 -3.256 -12.780 1.00 97.62 91 GLN A N 1
ATOM 725 C CA . GLN A 1 91 ? 9.771 -3.376 -13.639 1.00 97.62 91 GLN A CA 1
ATOM 726 C C . GLN A 1 91 ? 10.139 -3.859 -15.043 1.00 97.62 91 GLN A C 1
ATOM 728 O O . GLN A 1 91 ? 9.619 -4.868 -15.518 1.00 97.62 91 GLN A O 1
ATOM 733 N N . LEU A 1 92 ? 11.089 -3.169 -15.679 1.00 97.88 92 LEU A N 1
ATOM 734 C CA . LEU A 1 92 ? 11.498 -3.467 -17.049 1.00 97.88 92 LEU A CA 1
ATOM 735 C C . LEU A 1 92 ? 12.167 -4.837 -17.161 1.00 97.88 92 LEU A C 1
ATOM 737 O O . LEU A 1 92 ? 11.895 -5.570 -18.101 1.00 97.88 92 LEU A O 1
ATOM 741 N N . ARG A 1 93 ? 13.014 -5.222 -16.199 1.00 97.44 93 ARG A N 1
ATOM 742 C CA . ARG A 1 93 ? 13.713 -6.514 -16.230 1.00 97.44 93 ARG A CA 1
ATOM 743 C C . ARG A 1 93 ? 12.762 -7.690 -16.024 1.00 97.44 93 ARG A C 1
ATOM 745 O O . ARG A 1 93 ? 12.926 -8.711 -16.686 1.00 97.44 93 ARG A O 1
ATOM 752 N N . GLU A 1 94 ? 11.798 -7.567 -15.113 1.00 97.38 94 GLU A N 1
ATOM 753 C CA . GLU A 1 94 ? 10.793 -8.615 -14.912 1.00 97.38 94 GLU A CA 1
ATOM 754 C C . GLU A 1 94 ? 9.889 -8.758 -16.144 1.00 97.38 94 GLU A C 1
ATOM 756 O O . GLU A 1 94 ? 9.568 -9.881 -16.522 1.00 97.38 94 GLU A O 1
ATOM 761 N N . ALA A 1 95 ? 9.517 -7.652 -16.795 1.00 97.88 95 ALA A N 1
ATOM 762 C CA . ALA A 1 95 ? 8.671 -7.695 -17.986 1.00 97.88 95 ALA A CA 1
ATOM 763 C C . ALA A 1 95 ? 9.437 -8.164 -19.232 1.00 97.88 95 ALA A C 1
ATOM 765 O O . ALA A 1 95 ? 8.919 -8.960 -20.012 1.00 97.88 95 ALA A O 1
ATOM 766 N N . ALA A 1 96 ? 10.708 -7.778 -19.366 1.00 97.19 96 ALA A N 1
ATOM 767 C CA . ALA A 1 96 ? 11.588 -8.229 -20.442 1.00 97.19 96 ALA A CA 1
ATOM 768 C C . ALA A 1 96 ? 11.774 -9.755 -20.468 1.00 97.19 96 ALA A C 1
ATOM 770 O O . ALA A 1 96 ? 12.062 -10.310 -21.521 1.00 97.19 96 ALA A O 1
ATOM 771 N N . ALA A 1 97 ? 11.576 -10.453 -19.343 1.00 96.38 97 ALA A N 1
ATOM 772 C CA . ALA A 1 97 ? 11.609 -11.917 -19.303 1.00 96.38 97 ALA A CA 1
ATOM 773 C C . AL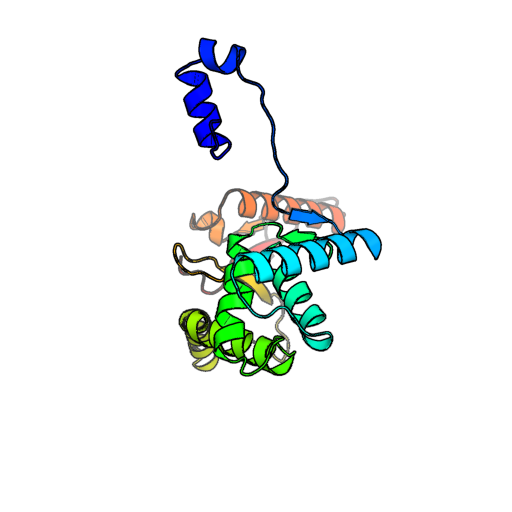A A 1 97 ? 10.496 -12.580 -20.140 1.00 96.38 97 ALA A C 1
ATOM 775 O O . ALA A 1 97 ? 10.605 -13.764 -20.457 1.00 96.38 97 ALA A O 1
ATOM 776 N N . PHE A 1 98 ? 9.442 -11.833 -20.479 1.00 96.50 98 PHE A N 1
ATOM 777 C CA . PHE A 1 98 ? 8.338 -12.266 -21.338 1.00 96.50 98 PHE A CA 1
ATOM 778 C C . PHE A 1 98 ? 8.387 -11.627 -22.731 1.00 96.50 98 PHE A C 1
ATOM 780 O O . PHE A 1 98 ? 7.604 -12.015 -23.588 1.00 96.50 98 PHE A O 1
ATOM 787 N N . CYS A 1 99 ? 9.295 -10.672 -22.948 1.00 95.94 99 CYS A N 1
ATOM 788 C CA . CYS A 1 99 ? 9.409 -9.908 -24.181 1.00 95.94 99 CYS A CA 1
ATOM 789 C C . CYS A 1 99 ? 10.307 -10.625 -25.193 1.00 95.94 99 CYS A C 1
ATOM 791 O O . CYS A 1 99 ? 11.486 -10.869 -24.929 1.00 95.94 99 CYS A O 1
ATOM 793 N N . GLU A 1 100 ? 9.756 -10.940 -26.365 1.00 89.62 100 GLU A N 1
ATOM 794 C CA . GLU A 1 100 ? 10.520 -11.495 -27.496 1.00 89.62 100 GLU A CA 1
ATOM 795 C C . GLU A 1 100 ? 10.941 -10.417 -28.516 1.00 89.62 100 GLU A C 1
ATOM 797 O O . GLU A 1 100 ? 11.756 -10.683 -29.404 1.00 89.62 100 GLU A O 1
ATOM 802 N N . GLY A 1 101 ? 10.384 -9.205 -28.402 1.00 89.12 101 GLY A N 1
ATOM 803 C CA . GLY A 1 101 ? 10.583 -8.080 -29.319 1.00 89.12 101 GLY A CA 1
ATOM 804 C C . GLY A 1 101 ? 11.545 -6.997 -28.815 1.00 89.12 101 GLY A C 1
ATOM 805 O O . GLY A 1 101 ? 12.340 -7.197 -27.901 1.00 89.12 101 GLY A O 1
ATOM 806 N N . GLU A 1 102 ? 11.477 -5.822 -29.450 1.00 92.12 102 GLU A N 1
ATOM 807 C CA . GLU A 1 102 ? 12.274 -4.638 -29.076 1.00 92.12 102 GLU A CA 1
ATOM 808 C C . GLU A 1 102 ? 11.595 -3.770 -28.000 1.00 92.12 102 GLU A C 1
ATOM 810 O O . GLU A 1 102 ? 12.263 -2.982 -27.327 1.00 92.12 102 GLU A O 1
ATOM 815 N N . GLU A 1 103 ? 10.280 -3.923 -27.821 1.00 97.44 103 GLU A N 1
ATOM 816 C CA . GLU A 1 103 ? 9.468 -3.179 -26.858 1.00 97.44 103 GLU A CA 1
ATOM 817 C C . GLU A 1 103 ? 8.581 -4.129 -26.046 1.00 97.44 103 GLU A C 1
ATOM 819 O O . GLU A 1 103 ? 8.082 -5.124 -26.571 1.00 97.44 103 GLU A O 1
ATOM 824 N N . ILE A 1 104 ? 8.369 -3.793 -24.773 1.00 98.38 104 ILE A N 1
ATOM 825 C CA . ILE A 1 104 ? 7.497 -4.512 -23.843 1.00 98.38 104 ILE A CA 1
ATOM 826 C C . ILE A 1 104 ? 6.054 -4.093 -24.113 1.00 98.38 104 ILE A C 1
ATOM 828 O O . ILE A 1 104 ? 5.689 -2.940 -23.873 1.00 98.38 104 ILE A O 1
ATOM 832 N N . THR A 1 105 ? 5.235 -5.027 -24.576 1.00 98.50 105 THR A N 1
ATOM 833 C CA . THR A 1 105 ?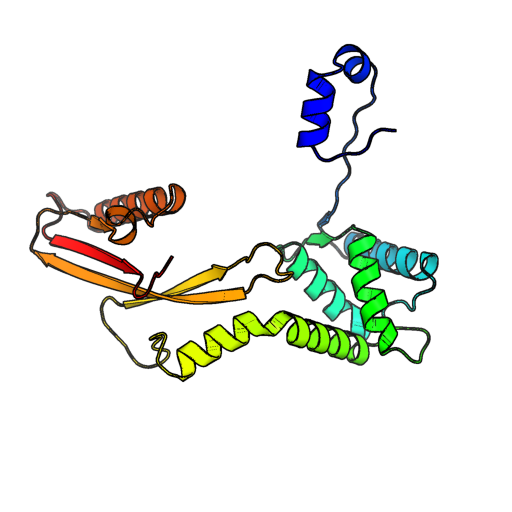 3.802 -4.824 -24.832 1.00 98.50 105 THR A CA 1
ATOM 834 C C . THR A 1 105 ? 2.979 -4.783 -23.544 1.00 98.50 105 THR A C 1
ATOM 836 O O . THR A 1 105 ? 3.430 -5.198 -22.467 1.00 98.50 105 THR A O 1
ATOM 839 N N . GLY A 1 106 ? 1.733 -4.313 -23.643 1.00 98.31 106 GLY A N 1
ATOM 840 C CA . GLY A 1 106 ? 0.790 -4.347 -22.526 1.00 98.31 106 GLY A CA 1
ATOM 841 C C . GLY A 1 106 ? 0.522 -5.770 -22.019 1.00 98.31 106 GLY A C 1
ATOM 842 O O . GLY A 1 106 ? 0.439 -5.982 -20.812 1.00 98.31 106 GLY A O 1
ATOM 843 N N . GLU A 1 107 ? 0.468 -6.760 -22.915 1.00 98.25 107 GLU A N 1
ATOM 844 C CA . GLU A 1 107 ? 0.259 -8.173 -22.562 1.00 98.25 107 GLU A CA 1
ATOM 845 C C . GLU A 1 107 ? 1.427 -8.748 -21.740 1.00 98.25 107 GLU A C 1
ATOM 847 O O . GLU A 1 107 ? 1.218 -9.427 -20.729 1.00 98.25 107 GLU A O 1
ATOM 852 N N . GLU A 1 108 ? 2.665 -8.440 -22.126 1.00 98.50 108 GLU A N 1
ATOM 853 C CA . GLU A 1 108 ? 3.871 -8.879 -21.413 1.00 98.50 108 GLU A CA 1
ATOM 854 C C . GLU A 1 108 ? 3.987 -8.198 -20.043 1.00 98.50 108 GLU A C 1
ATOM 856 O O . GLU A 1 108 ? 4.290 -8.857 -19.042 1.00 98.50 108 GLU A O 1
ATOM 861 N N . MET A 1 109 ? 3.675 -6.898 -19.968 1.00 98.44 109 MET A N 1
ATOM 862 C CA . MET A 1 109 ? 3.615 -6.153 -18.706 1.00 98.44 109 MET A CA 1
ATOM 863 C C . MET A 1 109 ? 2.544 -6.730 -17.772 1.00 98.44 109 MET A C 1
ATOM 865 O O . MET A 1 109 ? 2.812 -6.978 -16.596 1.00 98.44 109 MET A O 1
ATOM 869 N N . GLN A 1 110 ? 1.345 -7.007 -18.288 1.00 98.38 110 GLN A N 1
ATOM 870 C CA . GLN A 1 110 ? 0.259 -7.602 -17.510 1.00 98.38 110 GLN A CA 1
ATOM 871 C C . GLN A 1 110 ? 0.621 -9.009 -17.020 1.00 98.38 110 GLN A C 1
ATOM 873 O O . GLN A 1 110 ? 0.386 -9.345 -15.857 1.00 98.38 110 GLN A O 1
ATOM 878 N N . THR A 1 111 ? 1.245 -9.816 -17.880 1.00 98.31 111 THR A N 1
ATOM 879 C CA . THR A 1 111 ? 1.747 -11.146 -17.513 1.00 98.31 111 THR A CA 1
ATOM 880 C C . THR A 1 111 ? 2.771 -11.048 -16.386 1.00 98.31 111 THR A C 1
ATOM 882 O O . THR A 1 111 ? 2.689 -11.798 -15.411 1.00 98.31 111 THR A O 1
ATOM 885 N N . MET A 1 112 ? 3.708 -10.102 -16.474 1.00 97.88 112 MET A N 1
ATOM 886 C CA . MET A 1 112 ? 4.685 -9.849 -15.419 1.00 97.88 112 MET A CA 1
ATOM 887 C C . MET A 1 112 ? 4.019 -9.479 -14.091 1.00 97.88 112 MET A C 1
ATOM 889 O O . MET A 1 112 ? 4.344 -10.091 -13.069 1.00 97.88 112 MET A O 1
ATOM 893 N N . LEU A 1 113 ? 3.068 -8.541 -14.103 1.00 97.38 113 LEU A N 1
ATOM 894 C CA . LEU A 1 113 ? 2.367 -8.090 -12.897 1.00 97.38 113 LEU A CA 1
ATOM 895 C C . LEU A 1 113 ? 1.599 -9.241 -12.232 1.00 97.38 113 LEU A C 1
ATOM 897 O O . LEU A 1 113 ? 1.744 -9.452 -11.028 1.00 97.38 113 LEU A O 1
ATOM 901 N N . ALA A 1 114 ? 0.883 -10.054 -13.014 1.00 97.38 114 ALA A N 1
ATOM 902 C CA . ALA A 1 114 ? 0.174 -11.229 -12.505 1.00 97.38 114 ALA A CA 1
ATOM 903 C C . ALA A 1 114 ? 1.134 -12.277 -11.913 1.00 97.38 114 ALA A C 1
ATOM 905 O O . ALA A 1 114 ? 0.868 -12.874 -10.869 1.00 97.38 114 ALA A O 1
ATOM 906 N N . ARG A 1 115 ? 2.295 -12.496 -12.548 1.00 97.50 115 ARG A N 1
ATOM 907 C CA . ARG A 1 115 ? 3.331 -13.399 -12.017 1.00 97.50 115 ARG A CA 1
ATOM 908 C C . ARG A 1 115 ? 3.938 -12.871 -10.726 1.00 97.50 115 ARG A C 1
ATOM 910 O O . ARG A 1 115 ? 4.274 -13.679 -9.863 1.00 97.50 115 ARG A O 1
ATOM 917 N N . ARG A 1 116 ? 4.109 -11.555 -10.595 1.00 95.88 116 ARG A N 1
ATOM 918 C CA . ARG A 1 116 ? 4.586 -10.927 -9.361 1.00 95.88 116 ARG A CA 1
ATOM 919 C C . ARG A 1 116 ? 3.574 -11.092 -8.238 1.00 95.88 116 ARG A C 1
ATOM 921 O O . ARG A 1 116 ? 3.951 -11.593 -7.186 1.00 95.88 116 ARG A O 1
ATOM 928 N N . GLU A 1 117 ? 2.317 -10.753 -8.495 1.00 94.56 117 GLU A N 1
ATOM 929 C CA . GLU A 1 117 ? 1.230 -10.899 -7.528 1.00 94.56 117 GLU A CA 1
ATOM 930 C C . GLU A 1 117 ? 1.115 -12.336 -7.019 1.00 94.56 117 GLU A C 1
ATOM 932 O O . GLU A 1 117 ? 1.111 -12.550 -5.814 1.00 94.56 117 GLU A O 1
ATOM 937 N N . TRP A 1 118 ? 1.159 -13.327 -7.911 1.00 95.50 118 TRP A N 1
ATOM 938 C CA . TRP A 1 118 ? 1.132 -14.734 -7.512 1.00 95.50 118 TRP A CA 1
ATOM 939 C C . TRP A 1 118 ? 2.324 -15.141 -6.623 1.00 95.50 118 TRP A C 1
ATOM 941 O O . TRP A 1 118 ? 2.152 -15.856 -5.639 1.00 95.50 118 TRP A O 1
ATOM 951 N N . ARG A 1 119 ? 3.549 -14.679 -6.925 1.00 95.38 119 ARG A N 1
ATOM 952 C CA . ARG A 1 119 ? 4.738 -14.979 -6.094 1.00 95.38 119 ARG A CA 1
ATOM 953 C C . ARG A 1 119 ? 4.664 -14.337 -4.708 1.00 95.38 119 ARG A C 1
ATOM 955 O O . ARG A 1 119 ? 5.235 -14.874 -3.765 1.00 95.38 119 ARG A O 1
ATOM 962 N N . GLU A 1 120 ? 4.026 -13.176 -4.619 1.00 95.25 120 GLU A N 1
ATOM 963 C CA . GLU A 1 120 ? 3.922 -12.352 -3.410 1.00 95.25 120 GLU A CA 1
ATOM 964 C C . GLU A 1 120 ? 2.579 -12.571 -2.675 1.00 95.25 120 GLU A C 1
ATOM 966 O O . GLU A 1 120 ? 2.326 -11.934 -1.659 1.00 95.25 120 GLU A O 1
ATOM 971 N N . GLY A 1 121 ? 1.712 -13.463 -3.172 1.00 94.81 121 GLY A N 1
ATOM 972 C CA . GLY A 1 121 ? 0.311 -13.574 -2.751 1.00 94.81 121 GLY A CA 1
ATOM 973 C C . GLY A 1 121 ? 0.026 -14.558 -1.617 1.00 94.81 121 GLY A C 1
ATOM 974 O O . GLY A 1 121 ? -1.060 -14.516 -1.053 1.00 94.81 121 GLY A O 1
ATOM 975 N N . TYR A 1 122 ? 0.982 -15.415 -1.237 1.00 94.31 122 TYR A N 1
ATOM 976 C CA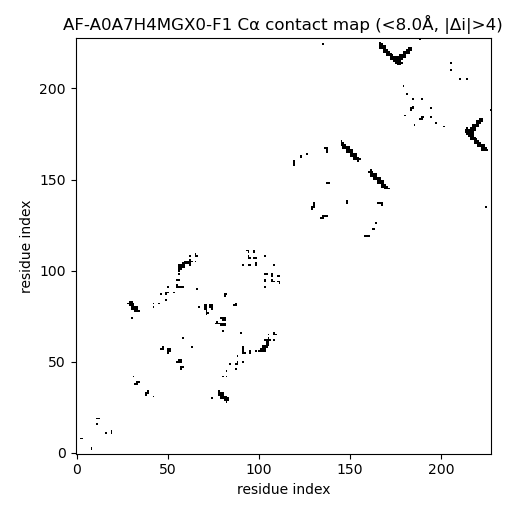 . TYR A 1 122 ? 0.727 -16.535 -0.315 1.00 94.31 122 TYR A CA 1
ATOM 977 C C . TYR A 1 122 ? 0.050 -16.119 1.003 1.00 94.31 122 TYR A C 1
ATOM 979 O O . TYR A 1 122 ? -0.895 -16.774 1.431 1.00 94.31 122 TYR A O 1
ATOM 987 N N . LEU A 1 123 ? 0.514 -15.047 1.658 1.00 93.62 123 LEU A N 1
ATOM 988 C CA . LEU A 1 123 ? -0.065 -14.605 2.935 1.00 93.62 123 LEU A CA 1
ATOM 989 C C . LEU A 1 123 ? -1.491 -14.060 2.770 1.00 93.62 123 LEU A C 1
ATOM 991 O O . LEU A 1 123 ? -2.363 -14.390 3.569 1.00 93.62 123 LEU A O 1
ATOM 995 N N . ALA A 1 124 ? -1.740 -13.284 1.714 1.00 93.06 124 ALA A N 1
ATOM 996 C CA . ALA A 1 124 ? -3.070 -12.762 1.416 1.00 93.06 124 ALA A CA 1
ATOM 997 C C . ALA A 1 124 ? -4.049 -13.893 1.051 1.00 93.06 124 ALA A C 1
ATOM 999 O O . ALA A 1 124 ? -5.177 -13.916 1.541 1.00 93.06 124 ALA A O 1
ATOM 1000 N N . GLU A 1 125 ? -3.601 -14.871 0.256 1.00 94.88 125 GLU A N 1
ATOM 1001 C CA . GLU A 1 125 ? -4.379 -16.071 -0.082 1.00 94.88 125 GLU A CA 1
ATOM 1002 C C . GLU A 1 125 ? -4.701 -16.906 1.166 1.00 94.88 125 GLU A C 1
ATOM 1004 O O . GLU A 1 125 ? -5.823 -17.382 1.310 1.00 94.88 125 GLU A O 1
ATOM 1009 N N . ARG A 1 126 ? -3.756 -17.046 2.108 1.00 93.88 126 ARG A N 1
ATOM 1010 C CA . ARG A 1 126 ? -3.988 -17.747 3.385 1.00 93.88 126 ARG A CA 1
ATOM 1011 C C . ARG A 1 126 ? -5.069 -17.082 4.228 1.00 93.88 126 ARG A C 1
ATOM 1013 O O . ARG A 1 126 ? -5.960 -17.775 4.703 1.00 93.88 126 ARG A O 1
ATOM 1020 N N . MET A 1 127 ? -5.018 -15.762 4.374 1.00 91.75 127 MET A N 1
ATOM 1021 C CA . MET A 1 127 ? -6.054 -15.010 5.087 1.00 91.75 127 MET A CA 1
ATOM 1022 C C . MET A 1 127 ? -7.422 -15.176 4.404 1.00 91.75 127 MET A C 1
ATOM 1024 O O . ME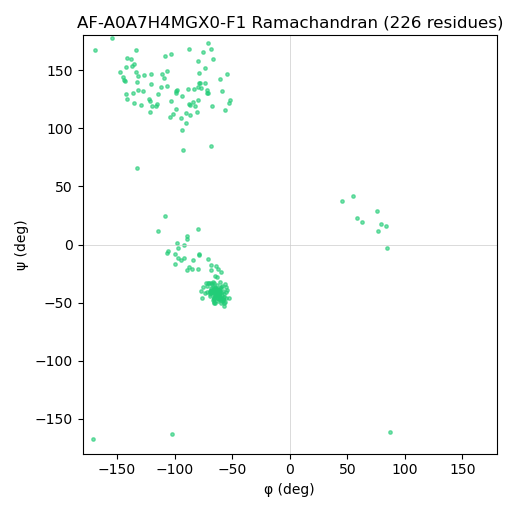T A 1 127 ? -8.436 -15.389 5.066 1.00 91.75 127 MET A O 1
ATOM 1028 N N . GLN A 1 128 ? -7.462 -15.133 3.068 1.00 93.69 128 GLN A N 1
ATOM 1029 C CA . GLN A 1 128 ? -8.697 -15.373 2.323 1.00 93.69 128 GLN A CA 1
ATOM 1030 C C . GLN A 1 128 ? -9.230 -16.798 2.542 1.00 93.69 128 GLN A C 1
ATOM 1032 O O . GLN A 1 128 ? -10.432 -16.970 2.746 1.00 93.69 128 GLN A O 1
ATOM 1037 N N . ASP A 1 129 ? -8.355 -17.807 2.547 1.00 95.44 129 ASP A N 1
ATOM 1038 C CA . ASP A 1 129 ? -8.715 -19.190 2.866 1.00 95.44 129 ASP A CA 1
ATOM 1039 C C . ASP A 1 129 ? -9.298 -19.306 4.286 1.00 95.44 129 ASP A C 1
ATOM 1041 O O . ASP A 1 129 ? -10.279 -20.021 4.481 1.00 95.44 129 ASP A O 1
ATOM 1045 N N . GLU A 1 130 ? -8.740 -18.599 5.272 1.00 94.06 130 GLU A N 1
ATOM 1046 C CA . GLU A 1 130 ? -9.241 -18.583 6.655 1.00 94.06 130 GLU A CA 1
ATOM 1047 C C . GLU A 1 130 ? -10.643 -17.963 6.764 1.00 94.06 130 GLU A C 1
ATOM 1049 O O . GLU A 1 130 ? -11.483 -18.477 7.509 1.00 94.06 130 GLU A O 1
ATOM 1054 N N . ILE A 1 131 ? -10.937 -16.924 5.975 1.00 92.81 131 ILE A N 1
ATOM 1055 C CA . ILE A 1 131 ? -12.288 -16.347 5.863 1.00 92.81 131 ILE A CA 1
ATOM 1056 C C . ILE A 1 131 ? -13.248 -17.349 5.206 1.00 92.81 131 ILE A C 1
ATOM 1058 O O . ILE A 1 131 ? -14.334 -17.609 5.723 1.00 92.81 131 ILE A O 1
ATOM 1062 N N . LEU A 1 132 ? -12.849 -17.958 4.084 1.00 94.56 132 LEU A N 1
ATOM 1063 C CA . LEU A 1 132 ? -13.679 -18.925 3.348 1.00 94.56 132 LEU A CA 1
ATOM 1064 C C . LEU A 1 132 ? -13.952 -20.210 4.143 1.00 94.56 132 LEU A C 1
ATOM 1066 O O . LEU A 1 132 ? -14.958 -20.878 3.910 1.00 94.56 132 LEU A O 1
ATOM 1070 N N . GLN A 1 133 ? -13.055 -20.565 5.062 1.00 95.50 133 GLN A N 1
ATOM 1071 C CA . GLN A 1 133 ? -13.201 -21.695 5.980 1.00 95.50 133 GLN A CA 1
ATOM 1072 C C . GLN A 1 133 ? -13.914 -21.323 7.288 1.00 95.50 133 GLN A C 1
ATOM 1074 O O . GLN A 1 133 ? -13.958 -22.155 8.195 1.00 95.50 133 GLN A O 1
ATOM 1079 N N . GLU A 1 134 ? -14.452 -20.103 7.396 1.00 91.44 134 GLU A N 1
ATOM 1080 C CA . GLU A 1 134 ? -15.165 -19.592 8.575 1.00 91.44 134 GLU A CA 1
ATOM 1081 C C . GLU A 1 134 ? -14.312 -19.595 9.861 1.00 91.44 134 GLU A C 1
ATOM 1083 O O . GLU A 1 134 ? -14.838 -19.605 10.976 1.00 91.44 134 GLU A O 1
ATOM 1088 N N . GLN A 1 135 ? -12.981 -19.582 9.724 1.00 90.19 135 GLN A N 1
ATOM 1089 C CA . GLN A 1 135 ? -12.060 -19.401 10.852 1.00 90.19 135 GLN A CA 1
ATOM 1090 C C . GLN A 1 135 ? -12.013 -17.923 11.257 1.00 90.19 135 GLN A C 1
ATOM 1092 O O . GLN A 1 135 ? -12.043 -17.600 12.449 1.00 90.19 135 GLN A O 1
ATOM 1097 N N . ILE A 1 136 ? -12.021 -17.039 10.255 1.00 89.19 136 ILE A N 1
ATOM 1098 C CA . ILE A 1 136 ? -12.248 -15.603 10.412 1.00 89.19 136 ILE A CA 1
ATOM 1099 C C . ILE A 1 136 ? -13.685 -15.299 9.977 1.00 89.19 136 ILE A C 1
ATOM 1101 O O . ILE A 1 136 ? -14.090 -15.615 8.858 1.00 89.19 136 ILE A O 1
ATOM 1105 N N . LEU A 1 137 ? -14.474 -14.693 10.865 1.00 91.12 137 LEU A N 1
ATOM 1106 C CA . LEU A 1 137 ? -15.896 -14.438 10.628 1.00 91.12 137 LEU A CA 1
ATOM 1107 C C . LEU A 1 137 ? -16.115 -13.043 10.034 1.00 91.12 137 LEU A C 1
ATOM 1109 O O . LEU A 1 137 ? -16.201 -12.059 10.770 1.00 91.12 137 LEU A O 1
ATOM 1113 N N . ILE A 1 138 ? -16.271 -12.978 8.710 1.00 93.75 138 ILE A N 1
ATOM 1114 C CA . ILE A 1 138 ? -16.585 -11.748 7.968 1.00 93.75 138 ILE A CA 1
ATOM 1115 C C . ILE A 1 138 ? -17.887 -11.938 7.189 1.00 93.75 138 ILE A C 1
ATOM 1117 O O . ILE A 1 138 ? -17.956 -12.724 6.246 1.00 93.75 138 ILE A O 1
ATOM 1121 N N . GLU A 1 139 ? -18.923 -11.193 7.566 1.00 92.38 139 GLU A N 1
ATOM 1122 C CA . GLU A 1 139 ? -20.212 -11.202 6.870 1.00 92.38 139 GLU A CA 1
ATOM 1123 C C . GLU A 1 139 ? -20.175 -10.199 5.709 1.00 92.38 139 GLU A C 1
ATOM 1125 O O . GLU A 1 139 ? -19.954 -9.007 5.918 1.00 92.38 139 GLU A O 1
ATOM 1130 N N . THR A 1 140 ? -20.369 -10.670 4.474 1.00 93.94 140 THR A N 1
ATOM 1131 C CA . THR A 1 140 ? -20.372 -9.831 3.256 1.00 93.94 140 THR A CA 1
ATOM 1132 C C . THR A 1 140 ? -21.770 -9.600 2.680 1.00 93.94 140 THR A C 1
ATOM 1134 O O . THR A 1 140 ? -21.932 -8.808 1.751 1.00 93.94 140 THR A O 1
ATOM 1137 N N . GLU A 1 141 ? -22.785 -10.256 3.242 1.00 94.56 141 GLU A N 1
ATOM 1138 C CA . GLU A 1 141 ? -24.187 -10.158 2.843 1.00 94.56 141 GLU A CA 1
ATOM 1139 C C . GLU A 1 141 ? -25.090 -10.028 4.076 1.00 94.56 141 GLU A C 1
ATOM 1141 O O . GLU A 1 141 ? -24.752 -10.491 5.163 1.00 94.56 141 GLU A O 1
ATOM 1146 N N . GLY A 1 142 ? -26.273 -9.441 3.888 1.00 95.94 142 GLY A N 1
ATOM 1147 C CA . GLY A 1 142 ? -27.244 -9.235 4.961 1.00 95.94 142 GLY A CA 1
ATOM 1148 C C . GLY A 1 142 ? -27.023 -7.940 5.740 1.00 95.94 142 GLY A C 1
ATOM 1149 O O . GLY A 1 142 ? -26.408 -6.993 5.250 1.00 95.94 142 GLY A O 1
ATOM 1150 N N . GLU A 1 143 ? -27.598 -7.882 6.939 1.00 95.19 143 GLU A N 1
ATOM 1151 C CA . GLU A 1 143 ? -27.498 -6.734 7.836 1.00 95.19 143 GLU A CA 1
ATOM 1152 C C . GLU A 1 143 ? -27.420 -7.189 9.295 1.00 95.19 143 GLU A C 1
ATOM 1154 O O . GLU A 1 143 ? -28.108 -8.122 9.713 1.00 95.19 143 GLU A O 1
ATOM 1159 N N . CYS A 1 144 ? -26.596 -6.495 10.079 1.00 95.25 144 CYS A N 1
ATOM 1160 C CA . CYS A 1 144 ? -26.457 -6.713 11.511 1.00 95.25 144 CYS A CA 1
ATOM 1161 C C . CYS A 1 144 ? -26.300 -5.362 12.221 1.00 95.25 144 CYS A C 1
ATOM 1163 O O . CYS A 1 144 ? -25.444 -4.547 11.875 1.00 95.25 144 CYS A O 1
ATOM 1165 N N . VAL A 1 145 ? -27.154 -5.095 13.212 1.00 96.38 145 VAL A N 1
ATOM 1166 C CA . VAL A 1 145 ? -27.112 -3.837 13.968 1.00 96.38 145 VAL A CA 1
ATOM 1167 C C . VAL A 1 145 ? -25.893 -3.826 14.886 1.00 96.38 145 VAL A C 1
ATOM 1169 O O . VAL A 1 145 ? -25.690 -4.747 15.671 1.00 96.38 145 VAL A O 1
ATOM 1172 N N . GLY A 1 146 ? -25.121 -2.739 14.830 1.00 94.62 146 GLY A N 1
ATOM 1173 C CA . GLY A 1 146 ? -23.947 -2.554 15.681 1.00 94.62 146 GLY A CA 1
ATOM 1174 C C . GLY A 1 146 ? -22.714 -3.315 15.200 1.00 94.62 146 GLY A C 1
ATOM 1175 O O . GLY A 1 146 ? -21.791 -3.491 15.984 1.00 94.62 146 GLY A O 1
ATOM 1176 N N . GLN A 1 147 ? -22.677 -3.760 13.942 1.00 95.56 147 GLN A N 1
ATOM 1177 C CA . GLN A 1 147 ? -21.493 -4.375 13.346 1.00 95.56 147 GLN A CA 1
ATOM 1178 C C . GLN A 1 147 ? -21.100 -3.693 12.038 1.00 95.56 147 GLN A C 1
ATOM 1180 O O . GLN A 1 147 ? -21.955 -3.228 11.283 1.00 95.56 147 GLN A O 1
ATOM 1185 N N . ILE A 1 148 ? -19.796 -3.632 11.779 1.00 95.38 148 ILE A N 1
ATOM 1186 C CA . ILE A 1 148 ? -19.234 -3.145 10.519 1.00 95.38 148 ILE A CA 1
ATOM 1187 C C . ILE A 1 148 ? -17.944 -3.896 10.194 1.00 95.38 148 ILE A C 1
ATOM 1189 O O . ILE A 1 148 ? -17.197 -4.272 11.095 1.00 95.38 148 ILE A O 1
ATOM 1193 N N . ASN A 1 149 ? -17.659 -4.080 8.907 1.00 94.94 149 ASN A N 1
ATOM 1194 C CA . ASN A 1 149 ? -16.356 -4.558 8.457 1.00 94.94 149 ASN A CA 1
ATOM 1195 C C . ASN A 1 149 ? -15.415 -3.362 8.299 1.00 94.94 149 ASN A C 1
ATOM 1197 O O . ASN A 1 149 ? -15.611 -2.514 7.426 1.00 94.94 149 ASN A O 1
ATOM 1201 N N . ALA A 1 150 ? -14.410 -3.290 9.160 1.00 92.69 150 ALA A N 1
ATOM 1202 C CA . ALA A 1 150 ? -13.273 -2.406 8.994 1.00 92.69 150 ALA A CA 1
ATOM 1203 C C . ALA A 1 150 ? -12.275 -2.997 7.997 1.00 92.69 150 ALA A C 1
ATOM 1205 O O . ALA A 1 150 ? -12.248 -4.205 7.768 1.00 92.69 150 ALA A O 1
ATOM 1206 N N . LEU A 1 151 ? -11.454 -2.124 7.420 1.00 93.25 151 LEU A N 1
ATOM 1207 C CA . LEU A 1 151 ? -10.353 -2.491 6.543 1.00 93.25 151 LEU A CA 1
ATOM 1208 C C . LEU A 1 151 ? -9.060 -1.952 7.148 1.00 93.25 151 LEU A C 1
ATOM 1210 O O . LEU A 1 151 ? -8.943 -0.747 7.390 1.00 93.25 151 LEU A O 1
ATOM 1214 N N . SER A 1 152 ? -8.104 -2.839 7.379 1.00 89.75 152 SER A N 1
ATOM 1215 C CA . SER A 1 152 ? -6.724 -2.519 7.730 1.00 89.75 152 SER A CA 1
ATOM 1216 C C . SER A 1 152 ? -5.809 -2.827 6.542 1.00 89.75 152 SER A C 1
ATOM 1218 O O . SER A 1 152 ? -6.183 -3.531 5.603 1.00 89.75 152 SER A O 1
ATOM 1220 N N . VAL A 1 153 ? -4.603 -2.263 6.560 1.00 92.00 153 VAL A N 1
ATOM 1221 C CA . VAL A 1 153 ? -3.519 -2.634 5.646 1.00 92.00 153 VAL A CA 1
ATOM 1222 C C . VAL A 1 153 ? -2.418 -3.238 6.501 1.00 92.00 153 VAL A C 1
ATOM 1224 O O . VAL A 1 153 ? -1.929 -2.572 7.415 1.00 92.00 153 VAL A O 1
ATOM 1227 N N . ILE A 1 154 ? -2.048 -4.486 6.222 1.00 90.06 154 ILE A N 1
ATOM 1228 C CA . ILE A 1 154 ? -0.976 -5.172 6.939 1.00 90.06 154 ILE A CA 1
ATOM 1229 C C . ILE A 1 154 ? 0.314 -5.104 6.134 1.00 90.06 154 ILE A C 1
ATOM 1231 O O . ILE A 1 154 ? 0.359 -5.452 4.950 1.00 90.06 154 ILE A O 1
ATOM 1235 N N . GLU A 1 155 ? 1.385 -4.732 6.826 1.00 90.31 155 GLU A N 1
ATOM 1236 C CA . GLU A 1 155 ? 2.757 -4.824 6.349 1.00 90.31 155 GLU A CA 1
ATOM 1237 C C . GLU A 1 155 ? 3.534 -5.806 7.224 1.00 90.31 155 GLU A C 1
ATOM 1239 O O . GLU A 1 155 ? 3.692 -5.607 8.428 1.00 90.31 155 GLU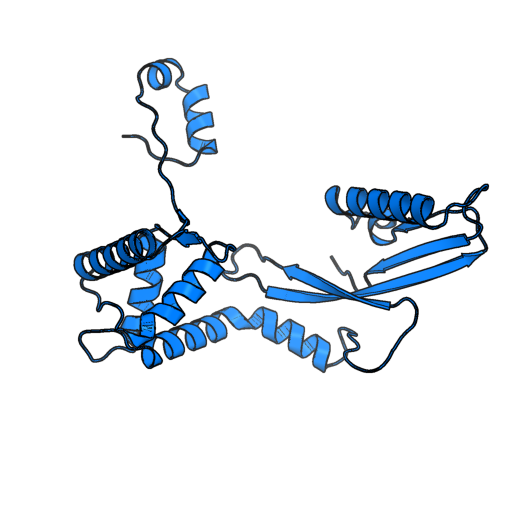 A O 1
ATOM 1244 N N . PHE A 1 156 ? 4.041 -6.876 6.614 1.00 88.88 156 PHE A N 1
ATOM 1245 C CA . PHE A 1 156 ? 4.917 -7.821 7.300 1.00 88.88 156 PHE A CA 1
ATOM 1246 C C . PHE A 1 156 ? 6.377 -7.436 7.062 1.00 88.88 156 PHE A C 1
ATOM 1248 O O . PHE A 1 156 ? 6.785 -7.323 5.903 1.00 88.88 156 PHE A O 1
ATOM 1255 N N . PRO A 1 157 ? 7.203 -7.297 8.116 1.00 88.62 157 PRO A N 1
ATOM 1256 C CA . PRO A 1 157 ? 8.631 -7.066 7.949 1.00 88.62 157 PRO A CA 1
ATOM 1257 C C . PRO A 1 157 ? 9.270 -8.122 7.039 1.00 88.62 157 PRO A C 1
ATOM 1259 O O . PRO A 1 157 ? 9.202 -9.322 7.303 1.00 88.62 157 PRO A O 1
ATOM 1262 N N . GLY A 1 158 ? 9.893 -7.667 5.952 1.00 89.19 158 GLY A N 1
ATOM 1263 C CA . GLY A 1 158 ? 10.513 -8.536 4.949 1.00 89.19 158 GLY A CA 1
ATOM 1264 C C . GLY A 1 158 ? 9.566 -9.074 3.869 1.00 89.19 158 GLY A C 1
ATOM 1265 O O . GLY A 1 158 ? 10.044 -9.729 2.942 1.00 89.19 158 GLY A O 1
ATOM 1266 N N . HIS A 1 159 ? 8.264 -8.787 3.932 1.00 92.19 159 HIS A N 1
ATOM 1267 C CA . HIS A 1 159 ? 7.330 -9.063 2.841 1.00 92.19 159 HIS A CA 1
ATOM 1268 C C . HIS A 1 159 ? 7.286 -7.869 1.868 1.00 92.19 159 HIS A C 1
ATOM 1270 O O . HIS A 1 159 ? 7.198 -6.727 2.313 1.00 92.19 159 HIS A O 1
ATOM 1276 N N . PRO A 1 160 ? 7.350 -8.086 0.540 1.00 89.88 160 PRO A N 1
ATOM 1277 C CA . PRO A 1 160 ? 7.535 -6.999 -0.429 1.00 89.88 160 PRO A CA 1
ATOM 1278 C C . PRO A 1 160 ? 6.261 -6.202 -0.740 1.00 89.88 160 PRO A C 1
ATOM 1280 O O . PRO A 1 160 ? 6.329 -5.216 -1.472 1.00 89.88 160 PRO A O 1
ATOM 1283 N N . ARG A 1 161 ? 5.103 -6.654 -0.253 1.00 88.69 161 ARG A N 1
ATOM 1284 C CA . ARG A 1 161 ? 3.793 -6.104 -0.601 1.00 88.69 161 ARG A CA 1
ATOM 1285 C C . ARG A 1 161 ? 2.879 -6.097 0.620 1.00 88.69 161 ARG A C 1
ATOM 1287 O O . ARG A 1 161 ? 2.736 -7.124 1.282 1.00 88.69 161 ARG A O 1
ATOM 1294 N N . ALA A 1 162 ? 2.266 -4.953 0.890 1.00 91.56 162 ALA A N 1
ATOM 1295 C CA . ALA A 1 162 ? 1.187 -4.844 1.859 1.00 91.56 162 ALA A CA 1
ATOM 1296 C C . ALA A 1 162 ? -0.103 -5.454 1.292 1.00 91.56 162 ALA A C 1
ATOM 1298 O O . ALA A 1 162 ? -0.311 -5.442 0.074 1.00 91.56 162 ALA A O 1
ATOM 1299 N N . PHE A 1 163 ? -0.986 -5.951 2.151 1.00 91.81 163 PHE A N 1
ATOM 1300 C CA . PHE A 1 163 ? -2.310 -6.409 1.728 1.00 91.81 163 PHE A CA 1
ATOM 1301 C C . PHE A 1 163 ? -3.396 -5.943 2.692 1.00 91.81 163 PHE A C 1
ATOM 1303 O O . PHE A 1 163 ? -3.132 -5.658 3.857 1.00 91.81 163 PHE A O 1
ATOM 1310 N N . GLY A 1 164 ? -4.611 -5.804 2.165 1.00 92.38 164 GLY A N 1
ATOM 1311 C CA . GLY A 1 164 ? -5.766 -5.403 2.955 1.00 92.38 164 GLY A CA 1
ATOM 1312 C C . GLY A 1 164 ? -6.299 -6.572 3.770 1.00 92.38 164 GLY A C 1
ATOM 1313 O O . GLY A 1 164 ? -6.405 -7.677 3.242 1.00 92.38 164 GLY A O 1
ATOM 1314 N N . GLU A 1 165 ? -6.670 -6.313 5.014 1.00 91.06 165 GLU A N 1
ATOM 1315 C CA . GLU A 1 165 ? -7.295 -7.279 5.911 1.00 91.06 165 GLU A CA 1
ATOM 1316 C C . GLU A 1 165 ? -8.650 -6.731 6.375 1.00 91.06 165 GLU A C 1
ATOM 1318 O O . GLU A 1 165 ? -8.735 -5.604 6.872 1.00 91.06 165 GLU A O 1
ATOM 1323 N N . PRO A 1 166 ? -9.745 -7.484 6.179 1.00 93.00 166 PRO A N 1
ATOM 1324 C CA . PRO A 1 166 ? -11.016 -7.141 6.784 1.00 93.00 166 PRO A CA 1
ATOM 1325 C C . PRO A 1 166 ? -11.033 -7.575 8.251 1.00 93.00 166 PRO A C 1
ATOM 1327 O O . PRO A 1 166 ? -10.639 -8.689 8.591 1.00 93.00 166 PRO A O 1
ATOM 1330 N N . SER A 1 167 ? -11.578 -6.730 9.117 1.00 91.25 167 SER A N 1
ATOM 1331 C CA . SER A 1 167 ? -11.822 -7.072 10.520 1.00 91.25 167 SER A CA 1
ATOM 1332 C C . SER A 1 167 ? -13.229 -6.657 10.909 1.00 91.25 167 SER A C 1
ATOM 1334 O O . SER A 1 167 ? -13.696 -5.581 10.533 1.00 91.25 167 SER A O 1
ATOM 1336 N N . ARG A 1 168 ? -13.926 -7.483 11.684 1.00 93.50 168 ARG A N 1
ATOM 1337 C CA . ARG A 1 168 ? -15.271 -7.141 12.147 1.00 93.50 168 ARG A CA 1
ATOM 1338 C C . ARG A 1 168 ? -15.177 -6.278 13.402 1.00 93.50 168 ARG A C 1
ATOM 1340 O O . ARG A 1 168 ? -14.618 -6.699 14.407 1.00 93.50 168 ARG A O 1
ATOM 1347 N N . ILE A 1 169 ? -15.764 -5.090 13.367 1.00 93.00 169 ILE A N 1
ATOM 1348 C CA . ILE A 1 169 ? -15.959 -4.251 14.550 1.00 93.00 169 ILE A CA 1
ATOM 1349 C C . ILE A 1 169 ? -17.387 -4.444 15.046 1.00 93.00 169 ILE A C 1
ATOM 1351 O O . ILE A 1 169 ? -18.335 -4.317 14.268 1.00 93.00 169 ILE A O 1
ATOM 1355 N N . SER A 1 170 ? -17.541 -4.707 16.342 1.00 94.44 170 SER A N 1
ATOM 1356 C CA . SER A 1 170 ? -18.829 -4.739 17.028 1.00 94.44 170 SER A CA 1
ATOM 1357 C C . SER A 1 170 ? -18.956 -3.568 18.006 1.00 94.44 170 SER A C 1
ATOM 1359 O O . SER A 1 170 ? -17.977 -3.103 18.593 1.00 94.44 170 SER A O 1
ATOM 1361 N N . CYS A 1 171 ? -20.174 -3.057 18.164 1.00 94.12 171 CYS A N 1
ATOM 1362 C CA . CYS A 1 171 ? -20.525 -2.022 19.122 1.00 94.12 171 CYS A CA 1
ATOM 1363 C C . CYS A 1 171 ? -21.822 -2.398 19.836 1.00 94.12 171 CYS A C 1
ATOM 1365 O O . CYS A 1 171 ? -22.870 -2.568 19.208 1.00 94.12 171 CYS A O 1
ATOM 1367 N N . VAL A 1 172 ? -21.756 -2.498 21.162 1.00 94.31 172 VAL A N 1
ATOM 1368 C CA . VAL A 1 172 ? -22.913 -2.794 22.012 1.00 94.31 172 VAL A CA 1
ATOM 1369 C C . VAL A 1 172 ? -23.217 -1.597 22.898 1.00 94.31 172 VAL A C 1
ATOM 1371 O O . VAL A 1 172 ? -22.341 -1.086 23.596 1.00 94.31 172 VAL A O 1
ATOM 1374 N N . VAL A 1 173 ? -24.482 -1.179 22.907 1.00 93.38 173 VAL A N 1
ATOM 1375 C CA . VAL A 1 173 ? -24.975 -0.057 23.712 1.00 93.38 173 VAL A CA 1
ATOM 1376 C C . VAL A 1 173 ? -25.913 -0.572 24.796 1.00 93.38 173 VAL A C 1
ATOM 1378 O O . VAL A 1 173 ? -26.787 -1.400 24.542 1.00 93.38 173 VAL A O 1
ATOM 1381 N N . HIS A 1 174 ? -25.745 -0.067 26.012 1.00 91.94 174 HIS A N 1
ATOM 1382 C CA . HIS A 1 174 ? -26.592 -0.384 27.159 1.00 91.94 174 HIS A CA 1
ATOM 1383 C C . HIS A 1 174 ? -26.825 0.869 28.002 1.00 91.94 174 HIS A C 1
ATOM 1385 O O . HIS A 1 174 ? -26.080 1.839 27.899 1.00 91.94 174 HIS A O 1
ATOM 1391 N N . ILE A 1 175 ? -27.870 0.866 28.833 1.00 92.75 175 ILE A N 1
ATOM 1392 C CA . ILE A 1 175 ? -28.119 1.968 29.774 1.00 92.75 175 ILE A CA 1
ATOM 1393 C C . ILE A 1 175 ? -26.905 2.104 30.695 1.00 92.75 175 ILE A C 1
ATOM 1395 O O . ILE A 1 175 ? -26.434 1.109 31.248 1.00 92.75 175 ILE A O 1
ATOM 1399 N N . GLY A 1 176 ? -26.421 3.330 30.859 1.00 88.31 176 GLY A N 1
ATOM 1400 C CA . GLY A 1 176 ? -25.170 3.604 31.547 1.00 88.31 176 GLY A CA 1
ATOM 1401 C C . GLY A 1 176 ? -24.961 5.091 31.783 1.00 88.31 176 GLY A C 1
ATOM 1402 O O . GLY A 1 176 ? -25.885 5.894 31.654 1.00 88.31 176 GLY A O 1
ATOM 1403 N N . ASP A 1 177 ? -23.743 5.440 32.158 1.00 85.81 177 ASP A N 1
ATOM 1404 C CA . ASP A 1 177 ? -23.323 6.772 32.581 1.00 85.81 177 ASP A CA 1
ATOM 1405 C C . ASP A 1 177 ? -22.440 7.465 31.535 1.00 85.81 177 ASP A C 1
ATOM 1407 O O . ASP A 1 177 ? -21.663 8.354 31.864 1.00 85.81 177 ASP A O 1
ATOM 1411 N N . GLY A 1 178 ? -22.540 7.097 30.259 1.00 84.12 178 GLY A N 1
ATOM 1412 C CA . GLY A 1 178 ? -21.823 7.796 29.194 1.00 84.12 178 GLY A CA 1
ATOM 1413 C C . GLY A 1 178 ? -20.385 7.348 28.985 1.00 84.12 178 GLY A C 1
ATOM 1414 O O . GLY A 1 178 ? -19.623 8.060 28.327 1.00 84.12 178 GLY A O 1
ATOM 1415 N N . GLU A 1 179 ? -19.997 6.192 29.529 1.00 85.81 179 GLU A N 1
ATOM 1416 C CA . GLU A 1 179 ? -18.685 5.606 29.263 1.00 85.81 179 GLU A CA 1
ATOM 1417 C C . GLU A 1 179 ? -18.617 5.080 27.820 1.00 85.81 179 GLU A C 1
ATOM 1419 O O . GLU A 1 179 ? -19.479 4.322 27.364 1.00 85.81 179 GLU A O 1
ATOM 1424 N N . PHE A 1 180 ? -17.554 5.461 27.109 1.00 86.00 180 PHE A N 1
ATOM 1425 C CA . PHE A 1 180 ? -17.190 4.876 25.823 1.00 86.00 180 PHE A CA 1
ATOM 1426 C C . PHE A 1 180 ? -16.007 3.934 26.031 1.00 86.00 180 PHE A C 1
ATOM 1428 O O . PHE A 1 180 ? -14.895 4.362 26.348 1.00 86.00 180 PHE A O 1
ATOM 1435 N N . ILE A 1 181 ? -16.268 2.639 25.900 1.00 88.06 181 ILE A N 1
ATOM 1436 C CA . ILE A 1 181 ? -15.313 1.579 26.184 1.00 88.06 181 ILE A CA 1
ATOM 1437 C C . ILE A 1 181 ? -14.693 1.114 24.874 1.00 88.06 181 ILE A C 1
ATOM 1439 O O . ILE A 1 181 ? -15.368 0.565 24.010 1.00 88.06 181 ILE A O 1
ATOM 1443 N N . ASP A 1 182 ? -13.386 1.307 24.769 1.00 86.94 182 ASP A N 1
ATOM 1444 C CA . ASP A 1 182 ? -12.536 0.671 23.772 1.00 86.94 182 ASP A CA 1
ATOM 1445 C C . ASP A 1 182 ? -11.933 -0.601 24.387 1.00 86.94 182 ASP A C 1
ATOM 1447 O O . ASP A 1 182 ? -11.105 -0.519 25.305 1.00 86.94 182 ASP A O 1
ATOM 1451 N N . VAL A 1 183 ? -12.388 -1.771 23.929 1.00 84.00 183 VAL A N 1
ATOM 1452 C CA . VAL A 1 183 ? -11.926 -3.062 24.460 1.00 84.00 183 VAL A CA 1
ATOM 1453 C C . VAL A 1 183 ? -10.465 -3.329 24.098 1.00 84.00 183 VAL A C 1
ATOM 1455 O O . VAL A 1 183 ? -9.724 -3.788 24.968 1.00 84.00 183 VAL A O 1
ATOM 1458 N N . GLU A 1 184 ? -10.012 -2.945 22.901 1.00 78.88 184 GLU A N 1
ATOM 1459 C CA . GLU A 1 184 ? -8.614 -3.123 22.474 1.00 78.88 184 GLU A CA 1
ATOM 1460 C C . GLU A 1 184 ? -7.667 -2.345 23.385 1.00 78.88 184 GLU A C 1
ATOM 1462 O O . GLU A 1 184 ? -6.640 -2.853 23.835 1.00 78.88 184 GLU A O 1
ATOM 1467 N N . ARG A 1 185 ? -8.029 -1.108 23.738 1.00 74.31 185 ARG A N 1
ATOM 1468 C CA . ARG A 1 185 ? -7.224 -0.312 24.671 1.00 74.31 185 ARG A CA 1
ATOM 1469 C C . ARG A 1 185 ? -7.262 -0.855 26.093 1.00 74.31 185 ARG A C 1
ATOM 1471 O O . ARG A 1 185 ? -6.229 -0.836 26.760 1.00 74.31 185 ARG A O 1
ATOM 1478 N N . LYS A 1 186 ? -8.420 -1.319 26.581 1.00 70.75 186 LYS A N 1
ATOM 1479 C CA . LYS A 1 186 ? -8.500 -1.949 27.914 1.00 70.75 186 LYS A CA 1
ATOM 1480 C C . LYS A 1 186 ? -7.657 -3.230 27.986 1.00 70.75 186 LYS A C 1
ATOM 1482 O O . LYS A 1 186 ? -7.180 -3.553 29.069 1.00 70.75 186 LYS A O 1
ATOM 1487 N N . ALA A 1 187 ? -7.454 -3.910 26.858 1.00 73.06 187 ALA A N 1
ATOM 1488 C CA . ALA A 1 187 ? -6.596 -5.085 26.723 1.00 73.06 187 ALA A CA 1
ATOM 1489 C C . ALA A 1 187 ? -5.126 -4.764 26.371 1.00 73.06 187 ALA A C 1
ATOM 1491 O O . ALA A 1 187 ? -4.350 -5.688 26.164 1.00 73.06 187 ALA A O 1
ATOM 1492 N N . GLU A 1 188 ? -4.736 -3.483 26.319 1.00 73.00 188 GLU A N 1
ATOM 1493 C CA . GLU A 1 188 ? -3.389 -3.015 25.936 1.00 73.00 188 GLU A CA 1
ATOM 1494 C C . GLU A 1 188 ? -2.961 -3.358 24.491 1.00 73.00 188 GLU A C 1
ATOM 1496 O O . GLU A 1 188 ? -1.781 -3.272 24.158 1.00 73.00 188 GLU A O 1
ATOM 1501 N N . LEU A 1 189 ? -3.920 -3.665 23.611 1.00 71.25 189 LEU A N 1
ATOM 1502 C CA . LEU A 1 189 ? -3.708 -3.934 22.179 1.00 71.25 189 LEU A CA 1
ATOM 1503 C C . LEU A 1 189 ? -3.779 -2.649 21.325 1.00 71.25 189 LEU A C 1
ATOM 1505 O O . LEU A 1 189 ? -3.219 -2.561 20.234 1.00 71.25 189 LEU A O 1
ATOM 1509 N N . GLY A 1 190 ? -4.441 -1.602 21.830 1.00 70.94 190 GLY A N 1
ATOM 1510 C CA . GLY A 1 190 ? -4.600 -0.323 21.130 1.00 70.94 190 GLY A CA 1
ATOM 1511 C C . GLY A 1 190 ? -3.398 0.625 21.266 1.00 70.94 190 GLY A C 1
ATOM 1512 O O . GLY A 1 190 ? -3.092 1.107 22.358 1.00 70.94 190 GLY A O 1
ATOM 1513 N N . GLY A 1 191 ? -2.770 0.992 20.143 1.00 81.25 191 GLY A N 1
ATOM 1514 C CA . GLY A 1 191 ? -1.697 1.996 20.098 1.00 81.25 191 GLY A CA 1
ATOM 1515 C C . GLY A 1 191 ? -2.155 3.450 20.340 1.00 81.25 191 GLY A C 1
ATOM 1516 O O . GLY A 1 191 ? -3.344 3.775 20.371 1.00 81.25 191 GLY A O 1
ATOM 1517 N N . ASN A 1 192 ? -1.198 4.381 20.445 1.00 83.50 192 ASN A N 1
ATOM 1518 C CA . ASN A 1 192 ? -1.476 5.801 20.738 1.00 83.50 192 ASN A CA 1
ATOM 1519 C C . ASN A 1 192 ? -2.389 6.490 19.705 1.00 83.50 192 ASN A C 1
ATOM 1521 O O . ASN A 1 192 ? -3.205 7.342 20.064 1.00 83.50 192 ASN A O 1
ATOM 1525 N N . ILE A 1 193 ? -2.262 6.136 18.422 1.00 83.81 193 ILE A N 1
ATOM 1526 C CA . ILE A 1 193 ? -3.094 6.699 17.347 1.00 83.81 193 ILE A CA 1
ATOM 1527 C C . ILE A 1 193 ? -4.540 6.201 17.473 1.00 83.81 193 ILE A C 1
ATOM 1529 O O . ILE A 1 193 ? -5.465 7.010 17.396 1.00 83.81 193 ILE A O 1
ATOM 1533 N N . HIS A 1 194 ? -4.731 4.908 17.760 1.00 84.62 194 HIS A N 1
ATOM 1534 C CA . HIS A 1 194 ? -6.046 4.308 18.005 1.00 84.62 194 HIS A CA 1
ATOM 1535 C C . HIS A 1 194 ? -6.775 5.018 19.153 1.00 84.62 194 HIS A C 1
ATOM 1537 O O . HIS A 1 194 ? -7.890 5.517 18.995 1.00 84.62 194 HIS A O 1
ATOM 1543 N N . ALA A 1 195 ? -6.082 5.185 20.283 1.00 83.56 195 ALA A N 1
ATOM 1544 C CA . ALA A 1 195 ? -6.588 5.891 21.454 1.00 83.56 195 ALA A CA 1
ATOM 1545 C C . ALA A 1 195 ? -7.065 7.322 21.143 1.00 83.56 195 ALA A C 1
ATOM 1547 O O . ALA A 1 195 ? -8.096 7.760 21.659 1.00 83.56 195 ALA A O 1
ATOM 1548 N N . LYS A 1 196 ? -6.330 8.055 20.298 1.00 88.06 196 LYS A N 1
ATOM 1549 C CA . LYS A 1 196 ? -6.716 9.403 19.862 1.00 88.06 196 LYS A CA 1
ATOM 1550 C C . LYS A 1 196 ? -7.971 9.372 18.985 1.00 88.06 196 LYS A C 1
ATOM 1552 O O . LYS A 1 196 ? -8.842 10.221 19.163 1.00 88.06 196 LYS A O 1
ATOM 1557 N N . GLY A 1 197 ? -8.079 8.400 18.078 1.00 88.25 197 GLY A N 1
ATOM 1558 C CA . GLY A 1 197 ? -9.263 8.198 17.238 1.00 88.25 197 GLY A CA 1
ATOM 1559 C C . GLY A 1 197 ? -10.528 7.977 18.068 1.00 88.25 197 GLY A C 1
ATOM 1560 O O . GLY A 1 197 ? -11.527 8.666 17.861 1.00 88.25 197 GLY A O 1
ATOM 1561 N N . MET A 1 198 ? -10.453 7.114 19.084 1.00 85.44 198 MET A N 1
ATOM 1562 C CA . MET A 1 198 ? -11.569 6.873 20.008 1.00 85.44 198 MET A CA 1
ATOM 1563 C C . MET A 1 198 ? -12.016 8.143 20.740 1.00 85.44 198 MET A C 1
ATOM 1565 O O . MET A 1 198 ? -13.212 8.418 20.825 1.00 85.44 198 MET A O 1
ATOM 1569 N N . MET A 1 199 ? -11.070 8.958 21.218 1.00 86.00 199 MET A N 1
ATOM 1570 C CA . MET A 1 199 ? -11.384 10.234 21.874 1.00 86.00 199 MET A CA 1
ATOM 1571 C C . MET A 1 199 ? -12.078 11.223 20.926 1.00 86.00 199 MET A C 1
ATOM 1573 O O . MET A 1 199 ? -12.995 11.929 21.341 1.00 86.00 199 MET A O 1
ATOM 1577 N N . ILE A 1 200 ? -11.666 11.266 19.654 1.00 89.81 200 ILE A N 1
ATOM 1578 C CA . ILE A 1 200 ? -12.302 12.111 18.633 1.00 89.81 200 ILE A CA 1
ATOM 1579 C C . ILE A 1 200 ? -13.735 11.640 18.367 1.00 89.81 200 ILE A C 1
ATOM 1581 O O . ILE A 1 200 ? -14.644 12.467 18.345 1.00 89.81 200 ILE A O 1
ATOM 1585 N N . MET A 1 201 ? -13.952 10.331 18.217 1.00 87.75 201 MET A N 1
ATOM 1586 C CA . MET A 1 201 ? -15.293 9.773 18.007 1.00 87.75 201 MET A CA 1
ATOM 1587 C C . MET A 1 201 ? -16.218 10.041 19.195 1.00 87.75 201 MET A C 1
ATOM 1589 O O . MET A 1 201 ? -17.366 10.435 18.999 1.00 87.75 201 MET A O 1
ATOM 1593 N N . GLN A 1 202 ? -15.715 9.894 20.423 1.00 85.69 202 GLN A N 1
ATOM 1594 C CA . GLN A 1 202 ? -16.479 10.212 21.627 1.00 85.69 202 GLN A CA 1
ATOM 1595 C C . GLN A 1 202 ? -16.872 11.696 21.661 1.00 85.69 202 GLN A C 1
ATOM 1597 O O . GLN A 1 202 ? -18.035 12.017 21.903 1.00 85.69 202 GLN A O 1
ATOM 1602 N N . ALA A 1 203 ? -15.928 12.600 21.379 1.00 86.50 203 ALA A N 1
ATOM 1603 C CA . ALA A 1 203 ? -16.200 14.036 21.332 1.00 86.50 203 ALA A CA 1
ATOM 1604 C C . ALA A 1 203 ? -17.217 14.396 20.236 1.00 86.50 203 ALA A C 1
ATOM 1606 O O . ALA A 1 203 ? -18.117 15.200 20.478 1.00 86.50 203 ALA A O 1
ATOM 1607 N N . PHE A 1 204 ? -17.105 13.772 19.060 1.00 88.75 204 PHE A N 1
ATOM 1608 C CA . PHE A 1 204 ? -18.065 13.933 17.971 1.00 88.75 204 PHE A CA 1
ATOM 1609 C C . PHE A 1 204 ? -19.469 13.495 18.396 1.00 88.75 204 PHE A C 1
ATOM 1611 O O . PHE A 1 204 ? -20.407 14.274 18.272 1.00 88.75 204 PHE A O 1
ATOM 1618 N N . LEU A 1 205 ? -19.613 12.298 18.971 1.00 86.25 205 LEU A N 1
ATOM 1619 C CA . LEU A 1 205 ? -20.914 11.777 19.389 1.00 86.25 205 LEU A CA 1
ATOM 1620 C C . LEU A 1 205 ? -21.571 12.655 20.464 1.00 86.25 205 LEU A C 1
ATOM 1622 O O . LEU A 1 205 ? -22.773 12.903 20.411 1.00 86.25 205 LEU A O 1
ATOM 1626 N N . MET A 1 206 ? -20.784 13.153 21.423 1.00 83.62 206 MET A N 1
ATOM 1627 C CA . MET A 1 206 ? -21.276 14.088 22.440 1.00 83.62 206 MET A CA 1
ATOM 1628 C C . MET A 1 206 ? -21.758 15.408 21.831 1.00 83.62 206 MET A C 1
ATOM 1630 O O . MET A 1 206 ? -22.754 15.956 22.296 1.00 83.62 206 MET A O 1
ATOM 1634 N N . SER A 1 207 ? -21.058 15.913 20.811 1.00 86.25 207 SER A N 1
ATOM 1635 C CA . SER A 1 207 ? -21.450 17.131 20.098 1.00 86.25 207 SER A CA 1
ATOM 1636 C C . SER A 1 207 ? -22.716 16.922 19.268 1.00 86.25 207 SER A C 1
ATOM 1638 O O . SER A 1 207 ? -23.596 17.773 19.294 1.00 86.25 207 SER A O 1
ATOM 1640 N N . GLU A 1 208 ? -22.806 15.811 18.539 1.00 90.12 208 GLU A N 1
ATOM 1641 C CA . GLU A 1 208 ? -23.889 15.540 17.587 1.00 90.12 208 GLU A CA 1
ATOM 1642 C C . GLU A 1 208 ? -25.227 15.252 18.279 1.00 90.12 208 GLU A C 1
ATOM 1644 O O . GLU A 1 208 ? -26.288 15.598 17.772 1.00 90.12 208 GLU A O 1
ATOM 1649 N N . LEU A 1 209 ? -25.196 14.621 19.457 1.00 86.81 209 LEU A N 1
ATOM 1650 C CA . LEU A 1 209 ? -26.416 14.288 20.195 1.00 86.81 209 LEU A CA 1
ATOM 1651 C C . LEU A 1 209 ? -27.012 15.478 20.966 1.00 86.81 209 LEU A C 1
ATOM 1653 O O . LEU A 1 209 ? -28.114 15.340 21.496 1.00 86.81 209 LEU A O 1
ATOM 1657 N N . GLU A 1 210 ? -26.297 16.608 21.050 1.00 85.25 210 GLU A N 1
ATOM 1658 C CA . GLU A 1 210 ? -26.741 17.871 21.670 1.00 85.25 210 GLU A CA 1
ATOM 1659 C C . GLU A 1 210 ? -27.437 17.700 23.037 1.00 85.25 210 GLU A C 1
ATOM 1661 O O . GLU A 1 210 ? -28.412 18.378 23.368 1.00 85.25 210 GLU A O 1
ATOM 1666 N N . LEU A 1 211 ? -26.958 16.762 23.856 1.00 74.69 211 LEU A N 1
ATOM 1667 C CA . LEU A 1 211 ? -27.620 16.438 25.116 1.00 74.69 211 LEU A CA 1
ATOM 1668 C C . LEU A 1 211 ? -27.322 17.496 26.184 1.00 74.69 211 LEU A C 1
ATOM 1670 O O . LEU A 1 211 ? -26.175 17.856 26.435 1.00 74.69 211 LEU A O 1
ATOM 1674 N N . GLU A 1 212 ? -28.363 17.929 26.898 1.00 70.88 212 GLU A N 1
ATOM 1675 C CA . GLU A 1 212 ? -28.237 18.827 28.059 1.00 70.88 212 GLU A CA 1
ATOM 1676 C C . GLU A 1 212 ? -27.606 18.138 29.289 1.00 70.88 212 GLU A C 1
ATOM 1678 O O . GLU A 1 212 ? -27.257 18.795 30.271 1.00 70.88 212 GLU A O 1
ATOM 1683 N N . GLN A 1 213 ? -27.493 16.806 29.261 1.00 72.62 213 GLN A N 1
ATOM 1684 C CA . GLN A 1 213 ? -27.014 15.952 30.351 1.00 72.62 213 GLN A CA 1
ATOM 1685 C C . GLN A 1 213 ? -25.994 14.932 29.822 1.00 72.62 213 GLN A C 1
ATOM 1687 O O . GLN A 1 213 ? -25.863 14.736 28.616 1.00 72.62 213 GLN A O 1
ATOM 1692 N N . GLN A 1 214 ? -25.273 14.267 30.731 1.00 76.69 214 GLN A N 1
ATOM 1693 C CA . GLN A 1 214 ? -24.359 13.172 30.387 1.00 76.69 214 GLN A CA 1
ATOM 1694 C C . GLN A 1 214 ? -25.092 12.080 29.589 1.00 76.69 214 GLN A C 1
ATOM 1696 O O . GLN A 1 214 ? -26.283 11.847 29.800 1.00 76.69 214 GLN A O 1
ATOM 1701 N N . LEU A 1 215 ? -24.379 11.428 28.663 1.00 82.50 215 LEU A N 1
ATOM 1702 C CA . LEU A 1 215 ? -24.933 10.373 27.810 1.00 82.50 215 LEU A CA 1
ATOM 1703 C C . LEU A 1 215 ? -25.638 9.306 28.678 1.00 82.50 215 LEU A C 1
ATOM 1705 O O . LEU A 1 215 ? -25.002 8.749 29.570 1.00 82.50 215 LEU A O 1
ATOM 1709 N N . PRO A 1 216 ? -26.927 8.992 28.435 1.00 87.81 216 PRO A N 1
ATOM 1710 C CA . PRO A 1 216 ? -27.700 8.058 29.266 1.00 87.81 216 PRO A CA 1
ATOM 1711 C C . PRO A 1 216 ? -27.407 6.579 28.949 1.00 87.81 216 PRO A C 1
ATOM 1713 O O . PRO A 1 216 ? -28.169 5.680 29.316 1.00 87.81 216 PRO A O 1
ATOM 1716 N N . PHE A 1 217 ? -26.340 6.321 28.201 1.00 90.00 217 PHE A N 1
ATOM 1717 C CA . PHE A 1 217 ? -25.931 5.003 27.754 1.00 90.00 217 PHE A CA 1
ATOM 1718 C C . PHE A 1 217 ? -24.414 4.893 27.787 1.00 90.00 217 PHE A C 1
ATOM 1720 O O . PHE A 1 217 ? -23.714 5.884 27.602 1.00 90.00 217 PHE A O 1
ATOM 1727 N N . SER A 1 218 ? -23.925 3.675 27.961 1.00 91.19 218 SER A N 1
ATOM 1728 C CA . SER A 1 218 ? -22.525 3.334 27.749 1.00 91.19 218 SER A CA 1
ATOM 1729 C C . SER A 1 218 ? -22.415 2.465 26.498 1.00 91.19 218 SER A C 1
ATOM 1731 O O . SER A 1 218 ? -23.298 1.648 26.208 1.00 91.19 218 SER A O 1
ATOM 1733 N N . ALA A 1 219 ? -21.345 2.659 25.734 1.00 91.62 219 ALA A N 1
ATOM 1734 C CA . ALA A 1 219 ? -21.079 1.925 24.500 1.00 91.62 219 ALA A CA 1
ATOM 1735 C C . ALA A 1 219 ? -19.754 1.173 24.620 1.00 91.62 219 ALA A C 1
ATOM 1737 O O . ALA A 1 219 ? -18.783 1.719 25.137 1.00 91.62 219 ALA A O 1
ATOM 1738 N N . SER A 1 220 ? -19.715 -0.069 24.147 1.00 92.00 220 SER A N 1
ATOM 1739 C CA . SER A 1 220 ? -18.506 -0.892 24.112 1.00 92.00 220 SER A CA 1
ATOM 1740 C C . SER A 1 220 ? -18.195 -1.274 22.679 1.00 92.00 220 SER A C 1
ATOM 1742 O O . SER A 1 220 ? -19.019 -1.930 22.046 1.00 92.00 220 SER A O 1
ATOM 1744 N N . LEU A 1 221 ? -17.023 -0.868 22.197 1.00 92.06 221 LEU A N 1
ATOM 1745 C CA . LEU A 1 221 ? -16.516 -1.148 20.859 1.00 92.06 221 LEU A CA 1
ATOM 1746 C C . LEU A 1 221 ? -15.398 -2.193 20.931 1.00 92.06 221 LEU A C 1
ATOM 1748 O O . LEU A 1 221 ? -14.546 -2.141 21.823 1.00 92.06 221 LEU A O 1
ATOM 1752 N N . THR A 1 222 ? -15.416 -3.166 20.023 1.00 90.25 222 THR A N 1
ATOM 1753 C CA . THR A 1 222 ? -14.464 -4.287 20.004 1.00 90.25 222 THR A CA 1
ATOM 1754 C C . THR A 1 222 ? -14.107 -4.667 18.576 1.00 90.25 222 THR A C 1
ATOM 1756 O O . THR A 1 222 ? -14.979 -4.681 17.708 1.00 90.25 222 THR A O 1
ATOM 1759 N N . PHE A 1 223 ? -12.835 -4.993 18.345 1.00 88.25 223 PHE A N 1
ATOM 1760 C CA . PHE A 1 223 ? -12.388 -5.636 17.117 1.00 88.25 223 PHE A CA 1
ATOM 1761 C C . PHE A 1 223 ? -12.474 -7.146 17.333 1.00 88.25 223 PHE A C 1
ATOM 1763 O O . PHE A 1 223 ? -11.707 -7.754 18.077 1.00 88.25 223 PHE A O 1
ATOM 1770 N N . GLU A 1 224 ? -13.484 -7.755 16.731 1.00 77.88 224 GLU A N 1
ATOM 1771 C CA . GLU A 1 224 ? -13.724 -9.184 16.834 1.00 77.88 224 GLU A CA 1
ATOM 1772 C C . GLU A 1 224 ? -12.580 -9.915 16.117 1.00 77.88 224 GLU A C 1
ATOM 1774 O O . GLU A 1 224 ? -12.394 -9.745 14.916 1.00 77.88 224 GLU A O 1
ATOM 1779 N N . GLN A 1 225 ? -11.836 -10.735 16.868 1.00 64.94 225 GLN A N 1
ATOM 1780 C CA . GLN A 1 225 ? -10.695 -11.538 16.396 1.00 64.94 225 GLN A CA 1
ATOM 1781 C C . GLN A 1 225 ? -9.377 -10.774 16.145 1.00 64.94 225 GLN A C 1
ATOM 1783 O O . GLN A 1 225 ? -8.538 -11.244 15.382 1.00 64.94 225 GLN A O 1
ATOM 1788 N N . SER A 1 226 ? -9.133 -9.671 16.864 1.00 57.09 226 SER A N 1
ATOM 1789 C CA . SER A 1 226 ? -7.782 -9.108 17.032 1.00 57.09 226 SER A CA 1
ATOM 1790 C C . SER A 1 226 ? -6.926 -10.053 17.898 1.00 57.09 226 SER A C 1
ATOM 1792 O O . SER A 1 226 ? -6.875 -9.946 19.123 1.00 57.09 226 SER A O 1
ATOM 1794 N N . LEU A 1 227 ? -6.315 -11.067 17.281 1.00 47.31 227 LEU A N 1
ATOM 1795 C CA . LEU A 1 227 ? -5.217 -11.831 17.881 1.00 47.31 227 LEU A CA 1
ATOM 1796 C C . LEU A 1 227 ? -3.911 -11.172 17.427 1.00 47.31 227 LEU A C 1
ATOM 1798 O O . LEU A 1 227 ? -3.304 -11.621 16.457 1.00 47.31 227 LEU A O 1
ATOM 1802 N N . GLN A 1 228 ? -3.510 -10.084 18.088 1.00 49.47 228 GLN A N 1
ATOM 1803 C CA . GLN A 1 228 ? -2.112 -9.638 18.028 1.00 49.47 228 GLN A CA 1
ATOM 1804 C C . GLN A 1 228 ? -1.227 -10.518 18.913 1.00 49.47 228 GLN A C 1
ATOM 1806 O O . GLN A 1 228 ? -1.651 -10.849 20.046 1.00 49.47 228 GLN A O 1
#

Radius of gyration: 25.14 Å; Cα contacts (8 Å, |Δi|>4): 258; chains: 1; bounding box: 62×45×62 Å

Organism: Klebsiella variicola (NCBI:txid244366)

Secondary structure (DSSP, 8-state):
-----HHHHHHHHHH-HHHHTTS------SEEE--SHHHHHHHHHHHHHHHHHTT-PEEPTTTHHHHHHHHHHHHT-TTEEE--HHHHHHHHHHHHTT--SSEE-HHHHHHHHHHHHHHH-HHHHHHHHHHHTTSS----SS--TTEEEEEEEE--TT-SS-EEEEEEEEEEEEESSS-EEEHHHHTT---HHHHHHHHHHHHHHHHHTT-SSS-SEEEEEEEET---

Nearest PDB structures (foldseek):
  7ev4-assembly1_A  TM=9.086E-01  e=7.698E-13  Meiothermus taiwanensis
  7ev6-assembly1_A  TM=9.180E-01  e=2.442E-12  Meiothermus taiwanensis
  7euy-assembly1_A  TM=9.151E-01  e=3.588E-12  Meiothermus taiwanensis
  7eux-assembly1_A  TM=9.014E-01  e=2.960E-12  Meiothermus taiwanensis
  4fw9-assembly1_A  TM=9.053E-01  e=9.390E-12  Meiothermus taiwanensis

Foldseek 3Di:
DDDDDPVVVVVVCVVCVVVVVVDDDDDDDQKFFAPDPVSVVVVLVLLVVLCVVVVFAEADPQQVVVQLVVQCVVVVHNRMGGNDSVVSCVQRVLLSVQDPDRHRYNVSSVVSVVVVCVVLVVVVVVLVVCCVVCVAPDDPDDDDPQKDWDWDWDDDVPRPDIDIDTWIKGKDKDFDQQAEAEPCVVVVNDDPVRVVVSVVVSVVVCVVVVDPHGDRMYMYMYGPPPPD

Solvent-accessible surface area (backbone atoms only — not comparable to full-atom values): 13420 Å² total; per-residue (Å²): 139,90,86,72,55,72,66,59,49,50,55,47,39,74,75,39,50,75,58,52,76,72,54,86,85,80,86,81,77,60,55,45,73,44,90,49,74,66,51,46,48,52,51,56,49,50,53,43,52,52,20,59,78,67,74,44,48,36,73,30,89,68,17,47,65,60,54,49,53,52,27,18,61,72,65,73,33,93,49,31,36,70,60,47,66,69,60,55,49,50,57,43,54,56,20,45,76,63,41,90,65,74,45,30,40,35,68,31,42,49,52,34,51,53,54,49,47,62,74,71,30,63,68,60,52,50,55,50,49,34,40,76,67,61,75,41,79,75,85,90,73,89,87,62,91,50,54,46,80,44,78,48,75,49,75,53,93,93,54,97,63,68,45,78,43,79,40,34,35,40,46,50,77,45,84,42,81,41,50,77,40,52,47,44,50,77,68,70,70,46,50,76,68,55,56,51,52,53,53,51,51,53,54,48,52,57,59,73,64,68,59,98,58,77,47,71,36,22,38,42,38,37,63,59,84,75,80,127

Sequence (228 aa):
MLVGERESLADFQEMEPELCAQAIYSEYEDTLQFADAETLKAWCQWVWQNAQQLTLPGPAADAWPLLIDEGTRYTGDQETLPLSPLWIARQLREAAAFCEGEEITGEEMQTMLARREWREGYLAERMQDEILQEQILIETEGECVGQINALSVIEFPGHPRAFGEPSRISCVVHIGDGEFIDVERKAELGGNIHAKGMMIMQAFLMSELELEQQLPFSASLTFEQSLQ

pLDDT: mean 91.59, std 7.78, range [47.31, 98.5]